Protein AF-A0A3D5BC81-F1 (afdb_monomer_lite)

Secondary structure (DSSP, 8-state):
------HHHHHHHHHHHHHHTHHHHHHHHHHHHHHHHHHHHHGGGT-HHHHHHHHHHHHHHHHHHHHHHTT----SSSHHHHHHHHHHHHHHHHHHHHHHHHHHHHHHHHHHHHH-TT-HHHHHHHHHHHHHHHHSHHHHHHHHHHHHHHHIIIIIHHHHHHHHHHTTS---HHHHHHHHTT-HHHHHHHHHHHHTHHHHHHHHSSS--HHHHHHHHHHHHHHHHHHHHHHHHHHH--

pLDDT: mean 79.24, std 9.18, range [47.62, 93.19]

Structure (mmCIF, N/CA/C/O backbone):
data_AF-A0A3D5BC81-F1
#
_entry.id   AF-A0A3D5BC81-F1
#
loop_
_atom_site.group_PDB
_atom_site.id
_atom_site.type_symbol
_atom_site.label_atom_id
_atom_site.label_alt_id
_atom_site.label_comp_id
_atom_site.label_asym_id
_atom_site.label_entity_id
_atom_site.label_seq_id
_atom_site.pdbx_PDB_ins_code
_atom_site.Cartn_x
_atom_site.Cartn_y
_atom_site.Cartn_z
_atom_site.occupancy
_atom_site.B_iso_or_equiv
_atom_site.auth_seq_id
_atom_site.auth_comp_id
_atom_site.auth_asym_id
_atom_site.auth_atom_id
_atom_site.pdbx_PDB_model_num
ATOM 1 N N . MET A 1 1 ? -24.992 9.896 -4.796 1.00 47.62 1 MET A N 1
ATOM 2 C CA . MET A 1 1 ? -23.945 10.690 -5.486 1.00 47.62 1 MET A CA 1
ATOM 3 C C . MET A 1 1 ? -22.601 10.036 -5.205 1.00 47.62 1 MET A C 1
ATOM 5 O O . MET A 1 1 ? -22.346 9.734 -4.047 1.00 47.62 1 MET A O 1
ATOM 9 N N . ALA A 1 2 ? -21.766 9.767 -6.212 1.00 62.28 2 ALA A N 1
ATOM 10 C CA . ALA A 1 2 ? -20.436 9.205 -5.962 1.00 62.28 2 ALA A CA 1
ATOM 11 C C . ALA A 1 2 ? -19.569 10.238 -5.216 1.00 62.28 2 ALA A C 1
ATOM 13 O O . ALA A 1 2 ? -19.384 11.352 -5.712 1.00 62.28 2 ALA A O 1
ATOM 14 N N . LYS A 1 3 ? -19.058 9.889 -4.025 1.00 78.75 3 LYS A N 1
ATOM 15 C CA . LYS A 1 3 ? -18.157 10.757 -3.248 1.00 78.75 3 LYS A CA 1
ATOM 16 C C . LYS A 1 3 ? -16.926 11.085 -4.095 1.00 78.75 3 LYS A C 1
ATOM 18 O O . LYS A 1 3 ? -16.305 10.187 -4.660 1.00 78.75 3 LYS A O 1
ATOM 23 N N . LYS A 1 4 ? -16.574 12.365 -4.215 1.00 84.12 4 LYS A N 1
ATOM 24 C CA . LYS A 1 4 ? -15.439 12.823 -5.029 1.00 84.12 4 LYS A CA 1
ATOM 25 C C . LYS A 1 4 ? -14.266 13.145 -4.111 1.00 84.12 4 LYS A C 1
ATOM 27 O O . LYS A 1 4 ? -14.339 14.088 -3.336 1.00 84.12 4 LYS A O 1
ATOM 32 N N . LEU A 1 5 ? -13.180 12.384 -4.219 1.00 85.69 5 LEU A N 1
ATOM 33 C CA . LEU A 1 5 ? -12.000 12.559 -3.370 1.00 85.69 5 LEU A CA 1
ATOM 34 C C . LEU A 1 5 ? -11.322 13.904 -3.671 1.00 85.69 5 LEU A C 1
ATOM 36 O O . LEU A 1 5 ? -10.966 14.169 -4.823 1.00 85.69 5 LEU A O 1
ATOM 40 N N . ASN A 1 6 ? -11.119 14.754 -2.670 1.00 89.81 6 ASN A N 1
ATOM 41 C CA . ASN A 1 6 ? -10.239 15.915 -2.782 1.00 89.81 6 ASN A CA 1
ATOM 42 C C . ASN A 1 6 ? -8.882 15.553 -2.172 1.00 89.81 6 ASN A C 1
ATOM 44 O O . ASN A 1 6 ? -8.775 15.374 -0.966 1.00 89.81 6 ASN A O 1
ATOM 48 N N . ILE A 1 7 ? -7.849 15.417 -3.009 1.00 85.31 7 ILE A N 1
ATOM 49 C CA . ILE A 1 7 ? -6.534 14.919 -2.575 1.00 85.31 7 ILE A CA 1
ATOM 50 C C . ILE A 1 7 ? -5.906 15.855 -1.535 1.00 85.31 7 ILE A C 1
ATOM 52 O O . ILE A 1 7 ? -5.318 15.378 -0.570 1.00 85.31 7 ILE A O 1
ATOM 56 N N . LYS A 1 8 ? -6.048 17.177 -1.699 1.00 86.81 8 LYS A N 1
ATOM 57 C CA . LYS A 1 8 ? -5.425 18.155 -0.797 1.00 86.81 8 LYS A CA 1
ATOM 58 C C . LYS A 1 8 ? -6.032 18.083 0.603 1.00 86.81 8 LYS A C 1
ATOM 60 O O . LYS A 1 8 ? -5.294 17.965 1.576 1.00 86.81 8 LYS A O 1
ATOM 65 N N . GLU A 1 9 ? -7.360 18.130 0.681 1.00 88.00 9 GLU A N 1
ATOM 66 C CA . GLU A 1 9 ? -8.103 18.014 1.943 1.00 88.00 9 GLU A CA 1
ATOM 67 C C . GLU A 1 9 ? -7.858 16.651 2.585 1.00 88.00 9 GLU A C 1
ATOM 69 O O . GLU A 1 9 ? -7.478 16.583 3.748 1.00 88.00 9 GLU A O 1
ATOM 74 N N . PHE A 1 10 ? -7.923 15.572 1.800 1.00 88.94 10 PHE A N 1
ATOM 75 C CA . PHE A 1 10 ? -7.645 14.225 2.287 1.00 88.94 10 PHE A CA 1
ATOM 76 C C . PHE A 1 10 ? -6.239 14.107 2.897 1.00 88.94 10 PHE A C 1
ATOM 78 O O . PHE A 1 10 ? -6.084 13.578 3.996 1.00 88.94 10 PHE A O 1
ATOM 85 N N . CYS A 1 11 ? -5.201 14.618 2.231 1.00 86.69 11 CYS A N 1
ATOM 86 C CA . CYS A 1 11 ? -3.843 14.610 2.778 1.00 86.69 11 CYS A CA 1
ATOM 87 C C . CYS A 1 11 ? -3.736 15.440 4.068 1.00 86.69 11 CYS A C 1
ATOM 89 O O . CYS A 1 11 ? -3.126 14.976 5.032 1.00 86.69 11 CYS A O 1
ATOM 91 N N . ALA A 1 12 ? -4.334 16.634 4.107 1.00 87.12 12 ALA A N 1
ATOM 92 C CA . ALA A 1 12 ? -4.313 17.500 5.286 1.00 87.12 12 ALA A CA 1
ATOM 93 C C . ALA A 1 12 ? -5.026 16.858 6.489 1.00 87.12 12 ALA A C 1
ATOM 95 O O . ALA A 1 12 ? -4.480 16.837 7.595 1.00 87.12 12 ALA A O 1
ATOM 96 N N . ASP A 1 13 ? -6.192 16.256 6.263 1.00 90.19 13 ASP A N 1
ATOM 97 C CA . ASP A 1 13 ? -6.967 15.570 7.297 1.00 90.19 13 ASP A CA 1
ATOM 98 C C . ASP A 1 13 ? -6.223 14.354 7.853 1.00 90.19 13 ASP A C 1
ATOM 100 O O . ASP A 1 13 ? -6.235 14.114 9.061 1.00 90.19 13 ASP A O 1
ATOM 104 N N . ASN A 1 14 ? -5.536 13.597 6.993 1.00 89.06 14 ASN A N 1
ATOM 105 C CA . ASN A 1 14 ? -4.709 12.472 7.428 1.00 89.06 14 ASN A CA 1
ATOM 106 C C . ASN A 1 14 ? -3.501 12.928 8.250 1.00 89.06 14 ASN A C 1
ATOM 108 O O . ASN A 1 14 ? -3.198 12.313 9.270 1.00 89.06 14 ASN A O 1
ATOM 112 N N . LEU A 1 15 ? -2.836 14.019 7.860 1.00 88.75 15 LEU A N 1
ATOM 113 C CA . LEU A 1 15 ? -1.751 14.607 8.653 1.00 88.75 15 LEU A CA 1
ATOM 114 C C . LEU A 1 15 ? -2.254 15.079 10.025 1.00 88.75 15 LEU A C 1
ATOM 116 O O . LEU A 1 15 ? -1.625 14.783 11.041 1.00 88.75 15 LEU A O 1
ATOM 120 N N . SER A 1 16 ? -3.416 15.738 10.070 1.00 91.06 16 SER A N 1
ATOM 121 C CA . SER A 1 16 ? -4.058 16.149 11.326 1.00 91.06 16 SER A CA 1
ATOM 122 C C . SER A 1 16 ? -4.402 14.946 12.209 1.00 91.06 16 SER A C 1
ATOM 124 O O . SER A 1 16 ? -4.120 14.950 13.408 1.00 91.06 16 SER A O 1
ATOM 126 N N . PHE A 1 17 ? -4.955 13.882 11.620 1.00 91.62 17 PHE A N 1
ATOM 127 C CA . PHE A 1 17 ? -5.243 12.637 12.328 1.00 91.62 17 PHE A CA 1
ATOM 128 C C . PHE A 1 17 ? -3.975 12.009 12.917 1.00 91.62 17 PHE A C 1
ATOM 130 O O . PHE A 1 17 ? -3.983 11.597 14.079 1.00 91.62 17 PHE A O 1
ATOM 137 N N . MET A 1 18 ? -2.884 11.962 12.147 1.00 90.62 18 MET A N 1
ATOM 138 C CA . MET A 1 18 ? -1.615 11.406 12.620 1.00 90.62 18 MET A CA 1
ATOM 139 C C . MET A 1 18 ? -1.023 12.217 13.772 1.00 90.62 18 MET A C 1
ATOM 141 O O . MET A 1 18 ? -0.550 11.629 14.742 1.00 90.62 18 MET A O 1
ATOM 145 N N . ALA A 1 19 ? -1.106 13.548 13.708 1.00 90.44 19 ALA A N 1
ATOM 146 C CA . ALA A 1 19 ? -0.661 14.417 14.793 1.00 90.44 19 ALA A CA 1
ATOM 147 C C . ALA A 1 19 ? -1.469 14.183 16.083 1.00 90.44 19 ALA A C 1
ATOM 149 O O . ALA A 1 19 ? -0.889 14.060 17.160 1.00 90.44 19 ALA A O 1
ATOM 150 N N . LYS A 1 20 ? -2.798 14.048 15.976 1.00 93.06 20 LYS A N 1
ATOM 151 C CA . LYS A 1 20 ? -3.679 13.782 17.129 1.00 93.06 20 LYS A CA 1
ATOM 152 C C . LYS A 1 20 ? -3.440 12.409 17.763 1.00 93.06 20 LYS A C 1
ATOM 154 O O . LYS A 1 20 ? -3.557 12.273 18.974 1.00 93.06 20 LYS A O 1
ATOM 159 N N . ASN A 1 21 ? -3.086 11.405 16.961 1.00 92.12 21 ASN A N 1
ATOM 160 C CA . ASN A 1 21 ? -2.898 10.020 17.409 1.00 92.12 21 ASN A CA 1
ATOM 161 C C . ASN A 1 21 ? -1.418 9.614 17.516 1.00 92.12 21 ASN A C 1
ATOM 163 O O . ASN A 1 21 ? -1.092 8.427 17.473 1.00 92.12 21 ASN A O 1
ATOM 167 N N . PHE A 1 22 ? -0.513 10.586 17.664 1.00 89.25 22 PHE A N 1
ATOM 168 C CA . PHE A 1 22 ? 0.934 10.369 17.601 1.00 89.25 22 PHE A CA 1
ATOM 169 C C . PHE A 1 22 ? 1.441 9.286 18.566 1.00 89.25 22 PHE A C 1
ATOM 171 O O . PHE A 1 22 ? 2.302 8.488 18.203 1.00 89.25 22 PHE A O 1
ATOM 178 N N . VAL A 1 23 ? 0.883 9.202 19.777 1.00 89.25 23 VAL A N 1
ATOM 179 C CA . VAL A 1 23 ? 1.306 8.207 20.776 1.00 89.25 23 VAL A CA 1
ATOM 180 C C . VAL A 1 23 ? 1.023 6.783 20.290 1.00 89.25 23 VAL A C 1
ATOM 182 O O . VAL A 1 23 ? 1.929 5.956 20.256 1.00 89.25 23 VAL A O 1
ATOM 185 N N . LEU A 1 24 ? -0.198 6.504 19.830 1.00 88.50 24 LEU A N 1
ATOM 186 C CA . LEU A 1 24 ? -0.553 5.181 19.311 1.00 88.50 24 LEU A CA 1
ATOM 187 C C . LEU A 1 24 ? 0.264 4.849 18.056 1.00 88.50 24 LEU A C 1
ATOM 189 O O . LEU A 1 24 ? 0.823 3.759 17.935 1.00 88.50 24 LEU A O 1
ATOM 193 N N . LEU A 1 25 ? 0.380 5.808 17.137 1.00 91.44 25 LEU A N 1
ATOM 194 C CA . LEU A 1 25 ? 1.114 5.622 15.888 1.00 91.44 25 LEU A CA 1
ATOM 195 C C . LEU A 1 25 ? 2.620 5.437 16.105 1.00 91.44 25 LEU A C 1
ATOM 197 O O . LEU A 1 25 ? 3.244 4.688 15.357 1.00 91.44 25 LEU A O 1
ATOM 201 N N . SER A 1 26 ? 3.205 6.056 17.131 1.00 90.19 26 SER A N 1
ATOM 202 C CA . SER A 1 26 ? 4.622 5.873 17.467 1.00 90.19 26 SER A CA 1
ATOM 203 C C . SER A 1 26 ? 4.903 4.488 18.054 1.00 90.19 26 SER A C 1
ATOM 205 O O . SER A 1 26 ? 5.928 3.902 17.713 1.00 90.19 26 SER A O 1
ATOM 207 N N . LEU A 1 27 ? 3.978 3.905 18.827 1.00 91.69 27 LEU A N 1
ATOM 208 C CA . LEU A 1 27 ? 4.084 2.513 19.289 1.00 91.69 27 LEU A CA 1
ATOM 209 C C . LEU A 1 27 ? 4.079 1.526 18.116 1.00 91.69 27 LEU A C 1
ATOM 211 O O . LEU A 1 27 ? 4.956 0.664 18.019 1.00 91.69 27 LEU A O 1
ATOM 215 N N . PHE A 1 28 ? 3.137 1.686 17.183 1.00 92.88 28 PHE A N 1
ATOM 216 C CA . PHE A 1 28 ? 3.115 0.885 15.957 1.00 92.88 28 PHE A CA 1
ATOM 217 C C . PHE A 1 28 ? 4.349 1.143 15.086 1.00 92.88 28 PHE A C 1
ATOM 219 O O . PHE A 1 28 ? 4.915 0.204 14.525 1.00 92.88 28 PHE A O 1
ATOM 226 N N . GLY A 1 29 ? 4.812 2.392 15.009 1.00 92.38 29 GLY A N 1
ATOM 227 C CA . GLY A 1 29 ? 6.039 2.758 14.307 1.00 92.38 29 GLY A CA 1
ATOM 228 C C . GLY A 1 29 ? 7.262 2.061 14.900 1.00 92.38 29 GLY A C 1
ATOM 229 O O . GLY A 1 29 ? 8.062 1.491 14.163 1.00 92.38 29 GLY A O 1
ATOM 230 N N . PHE A 1 30 ? 7.376 2.015 16.226 1.00 93.19 30 PHE A N 1
ATOM 231 C CA . PHE A 1 30 ? 8.465 1.329 16.916 1.00 93.19 30 PHE A CA 1
ATOM 232 C C . PHE A 1 30 ? 8.434 -0.188 16.682 1.00 93.19 30 PHE A C 1
ATOM 234 O O . PHE A 1 30 ? 9.461 -0.786 16.354 1.00 93.19 30 PHE A O 1
ATOM 241 N N . ALA A 1 31 ? 7.253 -0.810 16.754 1.00 91.94 31 ALA A N 1
ATOM 242 C CA . ALA A 1 31 ? 7.088 -2.223 16.416 1.00 91.94 31 ALA A CA 1
ATOM 243 C C . ALA A 1 31 ? 7.468 -2.512 14.950 1.00 91.94 31 ALA A C 1
ATOM 245 O O . ALA A 1 31 ? 8.195 -3.470 14.671 1.00 91.94 31 ALA A O 1
ATOM 246 N N . SER A 1 32 ? 7.053 -1.648 14.018 1.00 91.44 32 SER A N 1
ATOM 247 C CA . SER A 1 32 ? 7.418 -1.745 12.600 1.00 91.44 32 SER A CA 1
ATOM 248 C C . SER A 1 32 ? 8.920 -1.558 12.370 1.00 91.44 32 SER A C 1
ATOM 250 O O . SER A 1 32 ? 9.493 -2.228 11.506 1.00 91.44 32 SER A O 1
ATOM 252 N N . PHE A 1 33 ? 9.572 -0.676 13.132 1.00 91.75 33 PHE A N 1
ATOM 253 C CA . PHE A 1 33 ? 11.019 -0.468 13.087 1.00 91.75 33 PHE A CA 1
ATOM 254 C C . PHE A 1 33 ? 11.767 -1.725 13.526 1.00 91.75 33 PHE A C 1
ATOM 256 O O . PHE A 1 33 ? 12.617 -2.203 12.776 1.00 91.75 33 PHE A O 1
ATOM 263 N N . ILE A 1 34 ? 11.421 -2.297 14.686 1.00 90.75 34 ILE A N 1
ATOM 264 C CA . ILE A 1 34 ? 12.055 -3.522 15.196 1.00 90.75 34 ILE A CA 1
ATOM 265 C C . ILE A 1 34 ? 11.910 -4.650 14.178 1.00 90.75 34 ILE A C 1
ATOM 267 O O . ILE A 1 34 ? 12.902 -5.280 13.809 1.00 90.75 34 ILE A O 1
ATOM 271 N N . ALA A 1 35 ? 10.695 -4.885 13.684 1.00 88.50 35 ALA A N 1
ATOM 272 C CA . ALA A 1 35 ? 10.450 -5.948 12.721 1.00 88.50 35 ALA A CA 1
ATOM 273 C C . ALA A 1 35 ? 11.229 -5.733 11.416 1.00 88.50 35 ALA A C 1
ATOM 275 O O . ALA A 1 35 ? 11.848 -6.669 10.911 1.00 88.50 35 ALA A O 1
ATOM 276 N N . SER A 1 36 ? 11.261 -4.501 10.899 1.00 86.88 36 SER A N 1
ATOM 277 C CA . SER A 1 36 ? 12.025 -4.164 9.691 1.00 86.88 36 SER A CA 1
ATOM 278 C C . SER A 1 36 ? 13.527 -4.344 9.906 1.00 86.88 36 SER A C 1
ATOM 280 O O . SER A 1 36 ? 14.190 -4.948 9.065 1.00 86.88 36 SER A O 1
ATOM 282 N N . PHE A 1 37 ? 14.056 -3.912 11.049 1.00 87.44 37 PHE A N 1
ATOM 283 C CA . PHE A 1 37 ? 15.473 -4.026 11.388 1.00 87.44 37 PHE A CA 1
ATOM 284 C C . PHE A 1 37 ? 15.918 -5.480 11.536 1.00 87.44 37 PHE A C 1
ATOM 286 O O . PHE A 1 37 ? 16.934 -5.887 10.965 1.00 87.44 37 PHE A O 1
ATOM 293 N N . LEU A 1 38 ? 15.128 -6.291 12.243 1.00 85.12 38 LEU A N 1
ATOM 294 C CA . LEU A 1 38 ? 15.359 -7.729 12.347 1.00 85.12 38 LEU A CA 1
ATOM 295 C C . LEU A 1 38 ? 15.249 -8.393 10.969 1.00 85.12 38 LEU A C 1
ATOM 297 O O . LEU A 1 38 ? 16.109 -9.197 10.610 1.00 85.12 38 LEU A O 1
ATOM 301 N N . SER A 1 39 ? 14.260 -8.017 10.154 1.00 82.38 39 SER A N 1
ATOM 302 C CA . SER A 1 39 ? 14.133 -8.564 8.801 1.00 82.38 39 SER A CA 1
ATOM 303 C C . SER A 1 39 ? 15.372 -8.251 7.955 1.00 82.38 39 SER A C 1
ATOM 305 O O . SER A 1 39 ? 15.994 -9.159 7.414 1.00 82.38 39 SER A O 1
ATOM 307 N N . LEU A 1 40 ? 15.839 -7.003 7.941 1.00 79.19 40 LEU A N 1
ATOM 308 C CA . LEU A 1 40 ? 17.011 -6.596 7.168 1.00 79.19 40 LEU A CA 1
ATOM 309 C C . LEU A 1 40 ? 18.285 -7.320 7.626 1.00 79.19 40 LEU A C 1
ATOM 311 O O . LEU A 1 40 ? 19.111 -7.701 6.798 1.00 79.19 40 LEU A O 1
ATOM 315 N N . LYS A 1 41 ? 18.420 -7.571 8.932 1.00 78.00 41 LYS A N 1
ATOM 316 C CA . LYS A 1 41 ? 19.584 -8.246 9.524 1.00 78.00 41 LYS A CA 1
ATOM 317 C C . LYS A 1 41 ? 19.597 -9.767 9.309 1.00 78.00 41 LYS A C 1
ATOM 319 O O . LYS A 1 41 ? 20.679 -10.341 9.162 1.00 78.00 41 LYS A O 1
ATOM 324 N N . TYR A 1 42 ? 18.433 -10.422 9.315 1.00 71.62 42 TYR A N 1
ATOM 325 C CA . TYR A 1 42 ? 18.330 -11.891 9.338 1.00 71.62 42 TYR A CA 1
ATOM 326 C C . TYR A 1 42 ? 17.718 -12.505 8.067 1.00 71.62 42 TYR A C 1
ATOM 328 O O . TYR A 1 42 ? 18.132 -13.589 7.661 1.00 71.62 42 TYR A O 1
ATOM 336 N N . VAL A 1 43 ? 16.776 -11.829 7.402 1.00 60.44 43 VAL A N 1
ATOM 337 C CA . VAL A 1 43 ? 16.055 -12.349 6.222 1.00 60.44 43 VAL A CA 1
ATOM 338 C C . VAL A 1 43 ? 16.915 -12.317 4.958 1.00 60.44 43 VAL A C 1
ATOM 340 O O . VAL A 1 43 ? 16.908 -13.276 4.187 1.00 60.44 43 VAL A O 1
ATOM 343 N N . PHE A 1 44 ? 17.730 -11.275 4.767 1.00 56.72 44 PHE A N 1
ATOM 344 C CA . PHE A 1 44 ? 18.612 -11.157 3.593 1.00 56.72 44 PHE A CA 1
ATOM 345 C C . PHE A 1 44 ? 19.785 -12.154 3.588 1.00 56.72 44 PHE A C 1
ATOM 347 O O . PHE A 1 44 ? 20.528 -12.212 2.615 1.00 56.72 44 PHE A O 1
ATOM 354 N N . LYS A 1 45 ? 19.912 -13.008 4.616 1.00 59.06 45 LYS A N 1
ATOM 355 C CA . LYS A 1 45 ? 20.780 -14.200 4.602 1.00 59.06 45 LYS A CA 1
ATOM 356 C C . LYS A 1 45 ? 20.112 -15.437 3.963 1.00 59.06 45 LYS A C 1
ATOM 358 O O . LYS A 1 45 ? 20.528 -16.557 4.234 1.00 59.06 45 LYS A O 1
ATOM 363 N N . HIS A 1 46 ? 19.079 -15.246 3.135 1.00 60.12 46 HIS A N 1
ATOM 364 C CA . HIS A 1 46 ? 18.346 -16.295 2.402 1.00 60.12 46 HIS A CA 1
ATOM 365 C C . HIS A 1 46 ? 17.672 -17.367 3.279 1.00 60.12 46 HIS A C 1
ATOM 367 O O . HIS A 1 46 ? 17.521 -18.517 2.872 1.00 60.12 46 HIS A O 1
ATOM 373 N N . GLN A 1 47 ? 17.216 -17.002 4.479 1.00 69.44 47 GLN A N 1
ATOM 374 C CA . GLN A 1 47 ? 16.464 -17.922 5.334 1.00 69.44 47 GLN A CA 1
ATOM 375 C C . GLN A 1 47 ? 14.961 -17.806 5.059 1.00 69.44 47 GLN A C 1
ATOM 377 O O . GLN A 1 47 ? 14.292 -16.899 5.558 1.00 69.44 47 GLN A O 1
ATOM 382 N N . ILE A 1 48 ? 14.421 -18.758 4.293 1.00 73.81 48 ILE A N 1
ATOM 383 C CA . ILE A 1 48 ? 12.988 -18.850 3.948 1.00 73.81 48 ILE A CA 1
ATOM 384 C C . ILE A 1 48 ? 12.102 -18.797 5.206 1.00 73.81 48 ILE A C 1
ATOM 386 O O . ILE A 1 48 ? 11.078 -18.117 5.214 1.00 73.81 48 ILE A O 1
ATOM 390 N N . GLY A 1 49 ? 12.526 -19.440 6.302 1.00 77.81 49 GLY A N 1
ATOM 391 C CA . GLY A 1 49 ? 11.798 -19.411 7.576 1.00 77.81 49 GLY A CA 1
ATOM 392 C C . GLY A 1 49 ? 11.632 -18.001 8.155 1.00 77.81 49 GLY A C 1
ATOM 393 O O . GLY A 1 49 ? 10.555 -17.651 8.632 1.00 77.81 49 GLY A O 1
ATOM 394 N N . MET A 1 50 ? 12.652 -17.146 8.037 1.00 74.06 50 MET A N 1
ATOM 395 C CA . MET A 1 50 ? 12.579 -15.762 8.517 1.00 74.06 50 MET A CA 1
ATOM 396 C C . MET A 1 50 ? 11.694 -14.891 7.614 1.00 74.06 50 MET A C 1
ATOM 398 O O . MET A 1 50 ? 10.995 -14.014 8.119 1.00 74.06 50 MET A O 1
ATOM 402 N N . MET A 1 51 ? 11.658 -15.153 6.298 1.00 75.50 51 MET A N 1
ATOM 403 C CA . MET A 1 51 ? 10.702 -14.499 5.385 1.00 75.50 51 MET A CA 1
ATOM 404 C C . MET A 1 51 ? 9.257 -14.839 5.756 1.00 75.50 51 MET A C 1
ATOM 406 O O . MET A 1 51 ? 8.395 -13.957 5.783 1.00 75.50 51 MET A O 1
ATOM 410 N N . PHE A 1 52 ? 8.997 -16.110 6.068 1.00 80.25 52 PHE A N 1
ATOM 411 C CA . PHE A 1 52 ? 7.678 -16.564 6.490 1.00 80.25 52 PHE A CA 1
ATOM 412 C C . PHE A 1 52 ? 7.255 -15.902 7.806 1.00 80.25 52 PHE A C 1
ATOM 414 O O . PHE A 1 52 ? 6.182 -15.305 7.869 1.00 80.25 52 PHE A O 1
ATOM 421 N N . LEU A 1 53 ? 8.125 -15.910 8.823 1.00 81.88 53 LEU A N 1
ATOM 422 C CA . LEU A 1 53 ? 7.855 -15.256 10.108 1.00 81.88 53 LEU A CA 1
ATOM 423 C C . LEU A 1 53 ? 7.585 -13.755 9.957 1.00 81.88 53 LEU A C 1
ATOM 425 O O . LEU A 1 53 ? 6.646 -13.241 10.562 1.00 81.88 53 LEU A O 1
ATOM 429 N N . TYR A 1 54 ? 8.357 -13.058 9.119 1.00 83.19 54 TYR A N 1
ATOM 430 C CA . TYR A 1 54 ? 8.124 -11.641 8.843 1.00 83.19 54 TYR A CA 1
ATOM 431 C C . TYR A 1 54 ? 6.778 -11.403 8.144 1.00 83.19 54 TYR A C 1
ATOM 433 O O . TYR A 1 54 ? 6.060 -10.469 8.485 1.00 83.19 54 TYR A O 1
ATOM 441 N N . THR A 1 55 ? 6.382 -12.282 7.221 1.00 80.88 55 THR A N 1
ATOM 442 C CA . THR A 1 55 ? 5.075 -12.200 6.546 1.00 80.88 55 THR A CA 1
ATOM 443 C C . THR A 1 55 ? 3.918 -12.403 7.529 1.00 80.88 55 THR A C 1
ATOM 445 O O . THR A 1 55 ? 2.945 -11.647 7.505 1.00 80.88 55 THR A O 1
ATOM 448 N N . VAL A 1 56 ? 4.043 -13.382 8.431 1.00 85.50 56 VAL A N 1
ATOM 449 C CA . VAL A 1 56 ? 3.072 -13.632 9.507 1.00 85.50 56 VAL A CA 1
ATOM 450 C C . VAL A 1 56 ? 2.986 -12.429 10.449 1.00 85.50 56 VAL A C 1
ATOM 452 O O . VAL A 1 56 ? 1.884 -11.983 10.771 1.00 85.50 56 VAL A O 1
ATOM 455 N N . PHE A 1 57 ? 4.132 -11.857 10.835 1.00 87.94 57 PHE A N 1
ATOM 456 C CA . PHE A 1 57 ? 4.181 -10.620 11.613 1.00 87.94 57 PHE A CA 1
ATOM 457 C C . PHE A 1 57 ? 3.429 -9.490 10.906 1.00 87.94 57 PHE A C 1
ATOM 459 O O . PHE A 1 57 ? 2.560 -8.880 11.522 1.00 87.94 57 PHE A O 1
ATOM 466 N N . CYS A 1 58 ? 3.710 -9.239 9.624 1.00 85.44 58 CYS A N 1
ATOM 467 C CA . CYS A 1 58 ? 3.053 -8.180 8.861 1.00 85.44 58 CYS A CA 1
ATOM 468 C C . CYS A 1 58 ? 1.530 -8.350 8.864 1.00 85.44 58 CYS A C 1
ATOM 470 O O . CYS A 1 58 ? 0.813 -7.387 9.122 1.00 85.44 58 CYS A O 1
ATOM 472 N N . TYR A 1 59 ? 1.027 -9.569 8.646 1.00 86.81 59 TYR A N 1
ATOM 473 C CA . TYR A 1 59 ? -0.412 -9.833 8.704 1.00 86.81 59 TYR A CA 1
ATOM 474 C C . TYR A 1 59 ? -1.018 -9.448 10.060 1.00 86.81 59 TYR A C 1
ATOM 476 O O . TYR A 1 59 ? -1.980 -8.680 10.111 1.00 86.81 59 TYR A O 1
ATOM 484 N N . PHE A 1 60 ? -0.449 -9.949 11.159 1.00 87.81 60 PHE A N 1
ATOM 485 C CA . PHE A 1 60 ? -0.976 -9.665 12.493 1.00 87.81 60 PHE A CA 1
ATOM 486 C C . PHE A 1 60 ? -0.820 -8.199 12.885 1.00 87.81 60 PHE A C 1
ATOM 488 O O . PHE A 1 60 ? -1.731 -7.634 13.485 1.00 87.81 60 PHE A O 1
ATOM 495 N N . PHE A 1 61 ? 0.287 -7.569 12.500 1.00 90.56 61 PHE A N 1
ATOM 496 C CA . PHE A 1 61 ? 0.522 -6.144 12.686 1.00 90.56 61 PHE A CA 1
ATOM 497 C C . PHE A 1 61 ? -0.598 -5.317 12.043 1.00 90.56 61 PHE A C 1
ATOM 499 O O . PHE A 1 61 ? -1.223 -4.497 12.718 1.00 90.56 61 PHE A O 1
ATOM 506 N N . TYR A 1 62 ? -0.918 -5.591 10.774 1.00 88.81 62 TYR A N 1
ATOM 507 C CA . TYR A 1 62 ? -2.009 -4.918 10.072 1.00 88.81 62 TYR A CA 1
ATOM 508 C C . TYR A 1 62 ? -3.378 -5.239 10.681 1.00 88.81 62 TYR A C 1
ATOM 510 O O . TYR A 1 62 ? -4.184 -4.331 10.881 1.00 88.81 62 TYR A O 1
ATOM 518 N N . TYR A 1 63 ? -3.648 -6.504 11.013 1.00 87.50 63 TYR A N 1
ATOM 519 C CA . TYR A 1 63 ? -4.922 -6.925 11.604 1.00 87.50 63 TYR A CA 1
ATOM 520 C C . TYR A 1 63 ? -5.190 -6.240 12.950 1.00 87.50 63 TYR A C 1
ATOM 522 O O . TYR A 1 63 ? -6.286 -5.724 13.181 1.00 87.50 63 TYR A O 1
ATOM 530 N N . VAL A 1 64 ? -4.186 -6.203 13.833 1.00 88.75 64 VAL A N 1
ATOM 531 C CA . VAL A 1 64 ? -4.282 -5.545 15.143 1.00 88.75 64 VAL A CA 1
ATOM 532 C C . VAL A 1 64 ? -4.454 -4.040 14.967 1.00 88.75 64 VAL A C 1
ATOM 534 O O . VAL A 1 64 ? -5.316 -3.464 15.625 1.00 88.75 64 VAL A O 1
ATOM 537 N N . PHE A 1 65 ? -3.708 -3.413 14.053 1.00 90.44 65 PHE A N 1
ATOM 538 C CA . PHE A 1 65 ? -3.854 -1.985 13.771 1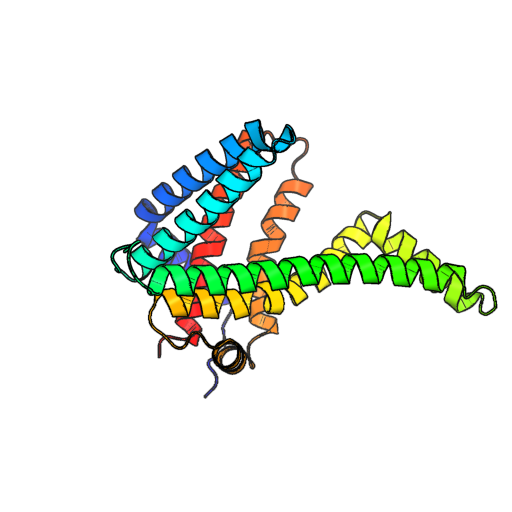.00 90.44 65 PHE A CA 1
ATOM 539 C C . PHE A 1 65 ? -5.276 -1.628 13.321 1.00 90.44 65 PHE A C 1
ATOM 541 O O . PHE A 1 65 ? -5.892 -0.736 13.899 1.00 90.44 65 PHE A O 1
ATOM 548 N N . VAL A 1 66 ? -5.820 -2.353 12.337 1.00 89.44 66 VAL A N 1
ATOM 549 C CA . VAL A 1 66 ? -7.190 -2.134 11.842 1.00 89.44 66 VAL A CA 1
ATOM 550 C C . VAL A 1 66 ? -8.216 -2.381 12.947 1.00 89.44 66 VAL A C 1
ATOM 552 O O . VAL A 1 66 ? -9.133 -1.583 13.115 1.00 89.44 66 VAL A O 1
ATOM 555 N N . SER A 1 67 ? -8.051 -3.450 13.730 1.00 87.19 67 SER A N 1
ATOM 556 C CA . SER A 1 67 ? -8.968 -3.767 14.833 1.00 87.19 67 SER A CA 1
ATOM 557 C C . SER A 1 67 ? -9.000 -2.645 15.872 1.00 87.19 67 SER A C 1
ATOM 559 O O . SER A 1 67 ? -10.078 -2.179 16.227 1.00 87.19 67 SER A O 1
ATOM 561 N N . LEU A 1 68 ? -7.830 -2.158 16.306 1.00 88.00 68 LEU A N 1
ATOM 562 C CA . LEU A 1 68 ? -7.738 -1.054 17.265 1.00 88.00 68 LEU A CA 1
ATOM 563 C C . LEU A 1 68 ? -8.260 0.264 16.688 1.00 88.00 68 LEU A C 1
ATOM 565 O O . LEU A 1 68 ? -8.907 1.013 17.411 1.00 88.00 68 LEU A O 1
ATOM 569 N N . TYR A 1 69 ? -8.023 0.533 15.400 1.00 89.12 69 TYR A N 1
ATOM 570 C CA . TYR A 1 69 ? -8.549 1.724 14.728 1.00 89.12 69 TYR A CA 1
ATOM 571 C C . TYR A 1 69 ? -10.085 1.779 14.762 1.00 89.12 69 TYR A C 1
ATOM 573 O O . TYR A 1 69 ? -10.655 2.855 14.919 1.00 89.12 69 TYR A O 1
ATOM 581 N N . TYR A 1 70 ? -10.755 0.630 14.634 1.00 87.56 70 TYR A N 1
ATOM 582 C CA . TYR A 1 70 ? -12.216 0.518 14.730 1.00 87.56 70 TYR A CA 1
ATOM 583 C C . TYR A 1 70 ? -12.717 0.205 16.150 1.00 87.56 70 TYR A C 1
ATOM 585 O O . TYR A 1 70 ? -13.873 -0.179 16.306 1.00 87.56 70 TYR A O 1
ATOM 593 N N . GLU A 1 71 ? -11.866 0.339 17.174 1.00 84.81 71 GLU A N 1
ATOM 594 C CA . GLU A 1 71 ? -12.193 0.060 18.584 1.00 84.81 71 GLU A CA 1
ATOM 595 C C . GLU A 1 71 ? -12.700 -1.375 18.839 1.00 84.81 71 GLU A C 1
ATOM 597 O O . GLU A 1 71 ? -13.413 -1.666 19.801 1.00 84.81 71 GLU A O 1
ATOM 602 N N . GLN A 1 72 ? -12.298 -2.317 17.987 1.00 81.12 72 GLN A N 1
ATOM 603 C CA . GLN A 1 72 ? -12.663 -3.723 18.093 1.00 81.12 72 GLN A CA 1
ATOM 604 C C . GLN A 1 72 ? -11.593 -4.503 18.858 1.00 81.12 72 GLN A C 1
ATOM 606 O O . GLN A 1 72 ? -10.389 -4.341 18.639 1.00 81.12 72 GLN A O 1
ATOM 611 N N . LYS A 1 73 ? -12.018 -5.432 19.725 1.00 77.88 73 LYS A N 1
ATOM 612 C CA . LYS A 1 73 ? -11.085 -6.386 20.339 1.00 77.88 73 LYS A CA 1
ATOM 613 C C . LYS A 1 73 ? -10.504 -7.296 19.243 1.00 77.88 73 LYS A C 1
ATOM 615 O O . LYS A 1 73 ? -11.286 -7.883 18.491 1.00 77.88 73 LYS A O 1
ATOM 620 N N . PRO A 1 74 ? -9.172 -7.478 19.156 1.00 68.12 74 PRO A N 1
ATOM 621 C CA . PRO A 1 74 ? -8.560 -8.402 18.204 1.00 68.12 74 PRO A CA 1
ATOM 622 C C . PRO A 1 74 ? -8.842 -9.846 18.645 1.00 68.12 74 PRO A C 1
ATOM 624 O O . PRO A 1 74 ? -8.066 -10.468 19.366 1.00 68.12 74 PRO A O 1
ATOM 627 N N . ILE A 1 75 ? -10.005 -10.375 18.267 1.00 67.06 75 ILE A N 1
ATOM 628 C CA . ILE A 1 75 ? -10.415 -11.742 18.604 1.00 67.06 75 ILE A CA 1
ATOM 629 C C . ILE A 1 75 ? -9.804 -12.694 17.569 1.00 67.06 75 ILE A C 1
ATOM 631 O O . ILE A 1 75 ? -10.174 -12.665 16.396 1.00 67.06 75 ILE A O 1
ATOM 635 N N . PHE A 1 76 ? -8.881 -13.552 18.008 1.00 64.38 76 PHE A N 1
ATOM 636 C CA . PHE A 1 76 ? -8.186 -14.534 17.161 1.00 64.38 76 PHE A CA 1
ATOM 637 C C . PHE A 1 76 ? -8.962 -15.850 16.958 1.00 64.38 76 PHE A C 1
ATOM 639 O O . PHE A 1 76 ? -8.530 -16.709 16.199 1.00 64.38 76 PHE A O 1
ATOM 646 N N . THR A 1 77 ? -10.112 -16.020 17.613 1.00 57.78 77 THR A N 1
ATOM 647 C CA . THR A 1 77 ? -10.827 -17.308 17.717 1.00 57.78 77 THR A CA 1
ATOM 648 C C . THR A 1 77 ? -12.151 -17.395 16.952 1.00 57.78 77 THR A C 1
ATOM 650 O O . THR A 1 77 ? -12.947 -18.290 17.206 1.00 57.78 77 THR A O 1
ATOM 653 N N . SER A 1 78 ? -12.429 -16.518 15.988 1.00 61.22 78 SER A N 1
ATOM 654 C CA . SER A 1 78 ? -13.720 -16.528 15.285 1.00 61.22 78 SER A 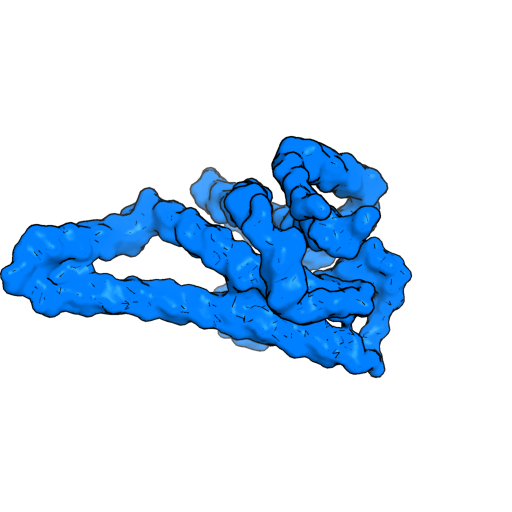CA 1
ATOM 655 C C . SER A 1 78 ? -13.560 -16.641 13.772 1.00 61.22 78 SER A C 1
ATOM 657 O O . SER A 1 78 ? -12.534 -16.259 13.210 1.00 61.22 78 SER A O 1
ATOM 659 N N . LYS A 1 79 ? -14.608 -17.135 13.096 1.00 71.94 79 LYS A N 1
ATOM 660 C CA . LYS A 1 79 ? -14.762 -17.174 11.626 1.00 71.94 79 LYS A CA 1
ATOM 661 C C . LYS A 1 79 ? -14.274 -15.892 10.926 1.00 71.94 79 LYS A C 1
ATOM 663 O O . LYS A 1 79 ? -13.829 -15.950 9.787 1.00 71.94 79 LYS A O 1
ATOM 668 N N . LYS A 1 80 ? -14.303 -14.754 11.626 1.00 72.81 80 LYS A N 1
ATOM 669 C CA . LYS A 1 80 ? -13.750 -13.460 11.220 1.00 72.81 80 LYS A CA 1
ATOM 670 C C . LYS A 1 80 ? -12.259 -13.505 10.865 1.00 72.81 80 LYS A C 1
ATOM 672 O O . LYS A 1 80 ? -11.894 -13.018 9.800 1.00 72.81 80 LYS A O 1
ATOM 677 N N . LEU A 1 81 ? -11.410 -14.133 11.690 1.00 77.25 81 LEU A N 1
ATOM 678 C CA . LEU A 1 81 ? -9.977 -14.283 11.400 1.00 77.25 81 LEU A CA 1
ATOM 679 C C . LEU A 1 81 ? -9.769 -15.148 10.151 1.00 77.25 81 LEU A C 1
ATOM 681 O O . LEU A 1 81 ? -8.981 -14.788 9.286 1.00 77.25 81 LEU A O 1
ATOM 685 N N . VAL A 1 82 ? -10.505 -16.258 10.033 1.00 79.06 82 VAL A N 1
ATOM 686 C CA . VAL A 1 82 ? -10.420 -17.159 8.871 1.00 79.06 82 VAL A CA 1
ATOM 687 C C . VAL A 1 82 ? -10.849 -16.436 7.595 1.00 79.06 82 VAL A C 1
ATOM 689 O O . VAL A 1 82 ? -10.124 -16.457 6.605 1.00 79.06 82 VAL A O 1
ATOM 692 N N . ASN A 1 83 ? -11.976 -15.726 7.624 1.00 79.44 83 ASN A N 1
ATOM 693 C CA . ASN A 1 83 ? -12.450 -14.944 6.484 1.00 79.44 83 ASN A CA 1
ATOM 694 C C . ASN A 1 83 ? -11.460 -13.830 6.115 1.00 79.44 83 ASN A C 1
ATOM 696 O O . ASN A 1 83 ? -11.180 -13.618 4.935 1.00 79.44 83 ASN A O 1
ATOM 700 N N . SER A 1 84 ? -10.889 -13.152 7.113 1.00 82.06 84 SER A N 1
ATOM 701 C CA . SER A 1 84 ? -9.859 -12.129 6.920 1.00 82.06 84 SER A CA 1
ATOM 702 C C . SER A 1 84 ? -8.593 -12.725 6.288 1.00 82.06 84 SER A C 1
ATOM 704 O O . SER A 1 84 ? -8.094 -12.194 5.298 1.00 82.06 84 SER A O 1
ATOM 706 N N . LEU A 1 85 ? -8.131 -13.887 6.757 1.00 83.12 85 LEU A N 1
ATOM 707 C CA . LEU A 1 85 ? -7.009 -14.617 6.160 1.00 83.12 85 LEU A CA 1
ATOM 708 C C . LEU A 1 85 ? -7.288 -14.988 4.703 1.00 83.12 85 LEU A C 1
ATOM 710 O O . LEU A 1 85 ? -6.441 -14.743 3.850 1.00 83.12 85 LEU A O 1
ATOM 714 N N . VAL A 1 86 ? -8.476 -15.517 4.391 1.00 82.75 86 VAL A N 1
ATOM 715 C CA . VAL A 1 86 ? -8.865 -15.854 3.009 1.00 82.75 86 VAL A CA 1
ATOM 716 C C . VAL A 1 86 ? -8.790 -14.621 2.106 1.00 82.75 86 VAL A C 1
ATOM 718 O O . VAL A 1 86 ? -8.243 -14.695 1.006 1.00 82.75 86 VAL A O 1
ATOM 721 N N . LYS A 1 87 ? -9.271 -13.461 2.564 1.00 81.69 87 LYS A N 1
ATOM 722 C CA . LYS A 1 87 ? -9.168 -12.212 1.791 1.00 81.69 87 LYS A CA 1
ATOM 723 C C . LYS A 1 87 ? -7.729 -11.732 1.638 1.00 81.69 87 LYS A C 1
ATOM 725 O O . LYS A 1 87 ? -7.362 -11.284 0.556 1.00 81.69 87 LYS A O 1
ATOM 730 N N . MET A 1 88 ? -6.898 -11.891 2.664 1.00 81.00 88 MET A N 1
ATOM 731 C CA . MET A 1 88 ? -5.470 -11.597 2.558 1.00 81.00 88 MET A CA 1
ATOM 732 C C . MET A 1 88 ? -4.768 -12.536 1.565 1.00 81.00 88 MET A C 1
ATOM 734 O O . MET A 1 88 ? -3.917 -12.092 0.799 1.00 81.00 88 MET A O 1
ATOM 738 N N . PHE A 1 89 ? -5.158 -13.812 1.504 1.00 81.25 89 PHE A N 1
ATOM 739 C CA . PHE A 1 89 ? -4.679 -14.738 0.475 1.00 81.25 89 PHE A CA 1
ATOM 740 C C . PHE A 1 89 ? -5.096 -14.302 -0.929 1.00 81.25 89 PHE A C 1
ATOM 742 O O . PHE A 1 89 ? -4.296 -14.425 -1.851 1.00 81.25 89 PHE A O 1
ATOM 749 N N . VAL A 1 90 ? -6.299 -13.745 -1.101 1.00 80.25 90 VAL A N 1
ATOM 750 C CA . VAL A 1 90 ? -6.727 -13.161 -2.383 1.00 80.25 90 VAL A CA 1
ATOM 751 C C . VAL A 1 90 ? -5.860 -11.957 -2.757 1.00 80.25 90 VAL A C 1
ATOM 753 O O . VAL A 1 90 ? -5.416 -11.881 -3.901 1.00 80.25 90 VAL A O 1
ATOM 756 N N . VAL A 1 91 ? -5.564 -11.059 -1.806 1.00 78.50 91 VAL A N 1
ATOM 757 C CA . VAL A 1 91 ? -4.610 -9.950 -2.015 1.00 78.50 91 VAL A CA 1
ATOM 758 C C . VAL A 1 91 ? -3.268 -10.518 -2.480 1.00 78.50 91 VAL A C 1
ATOM 760 O O . VAL A 1 91 ? -2.767 -10.148 -3.535 1.00 78.50 91 VAL A O 1
ATOM 763 N N . PHE A 1 92 ? -2.714 -11.480 -1.738 1.00 77.50 92 PHE A N 1
ATOM 764 C CA . PHE A 1 92 ? -1.429 -12.095 -2.058 1.00 77.50 92 PHE A CA 1
ATOM 765 C C . PHE A 1 92 ? -1.424 -12.771 -3.438 1.00 77.50 92 PHE A C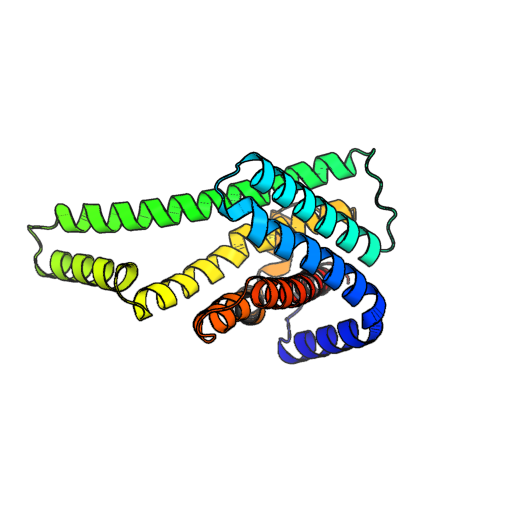 1
ATOM 767 O O . PHE A 1 92 ? -0.495 -12.563 -4.218 1.00 77.50 92 PHE A O 1
ATOM 774 N N . ALA A 1 93 ? -2.467 -13.534 -3.770 1.00 80.19 93 ALA A N 1
ATOM 775 C CA . ALA A 1 93 ? -2.597 -14.230 -5.046 1.00 80.19 93 ALA A CA 1
ATOM 776 C C . ALA A 1 93 ? -2.704 -13.257 -6.229 1.00 80.19 93 ALA A C 1
ATOM 778 O O . ALA A 1 93 ? -2.065 -13.480 -7.258 1.00 80.19 93 ALA A O 1
ATOM 779 N N . LEU A 1 94 ? -3.459 -12.163 -6.090 1.00 79.25 94 LEU A N 1
ATOM 780 C CA . LEU A 1 94 ? -3.571 -11.131 -7.127 1.00 79.25 94 LEU A CA 1
ATOM 781 C C . LEU A 1 94 ? -2.251 -10.384 -7.322 1.00 79.25 94 LEU A C 1
ATOM 783 O O . LEU A 1 94 ? -1.833 -10.158 -8.459 1.00 79.25 94 LEU A O 1
ATOM 787 N N . SER A 1 95 ? -1.554 -10.066 -6.235 1.00 74.69 95 SER A N 1
ATOM 788 C CA . SER A 1 95 ? -0.234 -9.435 -6.286 1.00 74.69 95 SER A CA 1
ATOM 789 C C . SER A 1 95 ? 0.813 -10.344 -6.928 1.00 74.69 95 SER A C 1
ATOM 791 O O . SER A 1 95 ? 1.571 -9.900 -7.789 1.00 74.69 95 SER A O 1
ATOM 793 N N . LEU A 1 96 ? 0.819 -11.632 -6.577 1.00 76.44 96 LEU A N 1
ATOM 794 C CA . LEU A 1 96 ? 1.700 -12.630 -7.183 1.00 76.44 96 LEU A CA 1
ATOM 795 C C . LEU A 1 96 ? 1.382 -12.822 -8.672 1.00 76.44 96 LEU A C 1
ATOM 797 O O . LEU A 1 96 ? 2.294 -12.849 -9.497 1.00 76.44 96 LEU A O 1
ATOM 801 N N . SER A 1 97 ? 0.097 -12.862 -9.028 1.00 78.19 97 SER A N 1
ATOM 802 C CA . SER A 1 97 ? -0.347 -12.918 -10.424 1.00 78.19 97 SER A CA 1
ATOM 803 C C . SER A 1 97 ? 0.161 -11.713 -11.210 1.00 78.19 97 SER A C 1
ATOM 805 O O . SER A 1 97 ? 0.709 -11.887 -12.293 1.00 78.19 97 SER A O 1
ATOM 807 N N . ALA A 1 98 ? 0.066 -10.500 -10.660 1.00 76.31 98 ALA A N 1
ATOM 808 C CA . ALA A 1 98 ? 0.557 -9.287 -11.313 1.00 76.31 98 ALA A CA 1
ATOM 809 C C . ALA A 1 98 ? 2.069 -9.330 -11.584 1.00 76.31 98 ALA A C 1
ATOM 811 O O . ALA A 1 98 ? 2.513 -8.941 -12.665 1.00 76.31 98 ALA A O 1
ATOM 812 N N . VAL A 1 99 ? 2.857 -9.854 -10.639 1.00 76.25 99 VAL A N 1
ATOM 813 C CA . VAL A 1 99 ? 4.304 -10.055 -10.825 1.00 76.25 99 VAL A CA 1
ATOM 814 C C . VAL A 1 99 ? 4.579 -11.088 -11.921 1.00 76.25 99 VAL A C 1
ATOM 816 O O . VAL A 1 99 ? 5.418 -10.845 -12.792 1.00 76.25 99 VAL A O 1
ATOM 819 N N . ILE A 1 100 ? 3.854 -12.212 -11.926 1.00 79.56 100 ILE A N 1
ATOM 820 C CA . ILE A 1 100 ? 3.986 -13.250 -12.960 1.00 79.56 100 ILE A CA 1
ATOM 821 C C . ILE A 1 100 ? 3.613 -12.693 -14.337 1.00 79.56 100 ILE A C 1
ATOM 823 O O . ILE A 1 100 ? 4.378 -12.875 -15.282 1.00 79.56 100 ILE A O 1
ATOM 827 N N . PHE A 1 101 ? 2.491 -11.981 -14.457 1.00 79.62 101 PHE A N 1
ATOM 828 C CA . PHE A 1 101 ? 2.073 -11.342 -15.706 1.00 79.62 101 PHE A CA 1
ATOM 829 C C . PHE A 1 101 ? 3.094 -10.312 -16.185 1.00 79.62 101 PHE A C 1
ATOM 831 O O . PHE A 1 101 ? 3.419 -10.298 -17.370 1.00 79.62 101 PHE A O 1
ATOM 838 N N . GLY A 1 102 ? 3.660 -9.509 -15.280 1.00 77.94 102 GLY A N 1
ATOM 839 C CA . GLY A 1 102 ? 4.746 -8.587 -15.611 1.00 77.94 102 GLY A CA 1
ATOM 840 C C . GLY A 1 102 ? 5.972 -9.315 -16.173 1.00 77.94 102 GLY A C 1
ATOM 841 O O . GLY A 1 102 ? 6.502 -8.932 -17.214 1.00 77.94 102 GLY A O 1
ATOM 842 N N . HIS A 1 103 ? 6.393 -10.413 -15.542 1.00 78.06 103 HIS A N 1
ATOM 843 C CA . HIS A 1 103 ? 7.515 -11.226 -16.028 1.00 78.06 103 HIS A CA 1
ATOM 844 C C . HIS A 1 103 ? 7.226 -11.894 -17.378 1.00 78.06 103 HIS A C 1
ATOM 846 O O . HIS A 1 103 ? 8.074 -11.898 -18.274 1.00 78.06 103 HIS A O 1
ATOM 852 N N . LEU A 1 104 ? 6.020 -12.441 -17.544 1.00 81.94 104 LEU A N 1
ATOM 853 C CA . LEU A 1 104 ? 5.564 -13.031 -18.802 1.00 81.94 104 LEU A CA 1
ATOM 854 C C . LEU A 1 104 ? 5.519 -11.989 -19.920 1.00 81.94 104 LEU A C 1
ATOM 856 O O . LEU A 1 104 ? 5.962 -12.288 -21.025 1.00 81.94 104 LEU A O 1
ATOM 860 N N . PHE A 1 105 ? 5.075 -10.765 -19.630 1.00 81.50 105 PHE A N 1
ATOM 861 C CA . PHE A 1 105 ? 5.083 -9.656 -20.580 1.00 81.50 105 PHE A CA 1
ATOM 862 C C . PHE A 1 105 ? 6.500 -9.354 -21.088 1.00 81.50 105 PHE A C 1
ATOM 864 O O . PHE A 1 105 ? 6.709 -9.283 -22.297 1.00 81.50 105 PHE A O 1
ATOM 871 N N . PHE A 1 106 ? 7.506 -9.275 -20.208 1.00 79.12 106 PHE A N 1
ATOM 872 C CA . PHE A 1 106 ? 8.897 -9.081 -20.647 1.00 79.12 106 PHE A CA 1
ATOM 873 C C . PHE A 1 106 ? 9.439 -10.247 -21.471 1.00 79.12 106 PHE A C 1
ATOM 875 O O . PHE A 1 106 ? 10.163 -10.027 -22.446 1.00 79.12 106 PHE A O 1
ATOM 882 N N . LYS A 1 107 ? 9.100 -11.489 -21.100 1.00 80.75 107 LYS A N 1
ATOM 883 C CA . LYS A 1 107 ? 9.469 -12.668 -21.894 1.00 80.75 107 LYS A CA 1
ATOM 884 C C . LYS A 1 107 ? 8.823 -12.637 -23.274 1.00 80.75 107 LYS A C 1
ATOM 886 O O . LYS A 1 107 ? 9.513 -12.919 -24.248 1.00 80.75 107 LYS A O 1
ATOM 891 N N . LEU A 1 108 ? 7.545 -12.273 -23.355 1.00 81.25 108 LEU A N 1
ATOM 892 C CA . LEU A 1 108 ? 6.815 -12.132 -24.610 1.00 81.25 108 LEU A CA 1
ATOM 893 C C . LEU A 1 108 ? 7.444 -11.042 -25.480 1.00 81.25 108 LEU A C 1
ATOM 895 O O . LEU A 1 108 ? 7.689 -11.281 -26.652 1.00 81.25 108 LEU A O 1
ATOM 899 N N . LEU A 1 109 ? 7.781 -9.888 -24.904 1.00 79.50 109 LEU A N 1
ATOM 900 C CA . LEU A 1 109 ? 8.403 -8.777 -25.626 1.00 79.50 109 LEU A CA 1
ATOM 901 C C . LEU A 1 109 ? 9.776 -9.177 -26.196 1.00 79.50 109 LEU A C 1
ATOM 903 O O . LEU A 1 109 ? 10.073 -8.901 -27.358 1.00 79.50 109 LEU A O 1
ATOM 907 N N . LYS A 1 110 ? 10.575 -9.924 -25.419 1.00 78.00 110 LYS A N 1
ATOM 908 C CA . LYS A 1 110 ? 11.830 -10.530 -25.891 1.00 78.00 110 LYS A CA 1
ATOM 909 C C . LYS A 1 110 ? 11.593 -11.570 -26.992 1.00 78.00 110 LYS A C 1
ATOM 911 O O . LYS A 1 110 ? 12.327 -11.585 -27.975 1.00 78.00 110 LYS A O 1
ATOM 916 N N . TYR A 1 111 ? 10.600 -12.441 -26.822 1.00 81.00 111 TYR A N 1
ATOM 917 C CA . TYR A 1 111 ? 10.260 -13.476 -27.796 1.00 81.00 111 TYR A CA 1
ATOM 918 C C . TYR A 1 111 ? 9.791 -12.853 -29.115 1.00 81.00 111 TYR A C 1
ATOM 920 O O . TYR A 1 111 ? 10.339 -13.169 -30.159 1.00 81.00 111 TYR A O 1
ATOM 928 N N . MET A 1 112 ? 8.865 -11.893 -29.083 1.00 76.88 112 MET A N 1
ATOM 929 C CA . MET A 1 112 ? 8.408 -11.187 -30.282 1.00 76.88 112 MET A CA 1
ATOM 930 C C . MET A 1 112 ? 9.566 -10.512 -31.016 1.00 76.88 112 MET A C 1
ATOM 932 O O . MET A 1 112 ? 9.671 -10.670 -32.228 1.00 76.88 112 MET A O 1
ATOM 936 N N . ALA A 1 113 ? 10.486 -9.857 -30.298 1.00 75.00 113 ALA A N 1
ATOM 937 C CA . ALA A 1 113 ? 11.696 -9.326 -30.918 1.00 75.00 113 ALA A CA 1
ATOM 938 C C . ALA A 1 113 ? 12.490 -10.432 -31.648 1.00 75.00 113 ALA A C 1
ATOM 940 O O . ALA A 1 113 ? 12.877 -10.260 -32.791 1.00 75.00 113 ALA A O 1
ATOM 941 N N . GLN A 1 114 ? 12.680 -11.614 -31.064 1.00 71.12 114 GLN A N 1
ATOM 942 C CA . GLN A 1 114 ? 13.451 -12.684 -31.717 1.00 71.12 114 GLN A CA 1
ATOM 943 C C . GLN A 1 114 ? 12.822 -13.243 -33.007 1.00 71.12 114 GLN A C 1
ATOM 945 O O . GLN A 1 114 ? 13.564 -13.717 -33.863 1.00 71.12 114 GLN A O 1
ATOM 950 N N . TYR A 1 115 ? 11.495 -13.196 -33.163 1.00 73.38 115 TYR A N 1
ATOM 951 C CA . TYR A 1 115 ? 10.786 -13.801 -34.304 1.00 73.38 115 TYR A CA 1
ATOM 952 C C . TYR A 1 115 ? 10.315 -12.787 -35.363 1.00 73.38 115 TYR A C 1
ATOM 954 O O . TYR A 1 115 ? 9.859 -13.186 -36.431 1.00 73.38 115 TYR A O 1
ATOM 962 N N . LEU A 1 116 ? 10.467 -11.481 -35.119 1.00 66.88 116 LEU A N 1
ATOM 963 C CA . LEU A 1 116 ? 10.082 -10.401 -36.044 1.00 66.88 116 LEU A CA 1
ATOM 964 C C . LEU A 1 116 ? 11.195 -9.996 -37.028 1.00 66.88 116 LEU A C 1
ATOM 966 O O . LEU A 1 116 ? 11.174 -8.895 -37.566 1.00 66.88 116 LEU A O 1
ATOM 970 N N . ILE A 1 117 ? 12.140 -10.895 -37.321 1.00 60.06 117 ILE A N 1
ATOM 971 C CA . ILE A 1 117 ? 13.292 -10.638 -38.211 1.00 60.06 117 ILE A CA 1
ATOM 972 C C . ILE A 1 117 ? 12.847 -10.184 -39.622 1.00 60.06 117 ILE A C 1
ATOM 974 O O . ILE A 1 117 ? 13.569 -9.451 -40.288 1.00 60.06 117 ILE A O 1
ATOM 978 N N . GLY A 1 118 ? 11.635 -10.554 -40.060 1.00 68.19 118 GLY A N 1
ATOM 979 C CA . GLY A 1 118 ? 11.044 -10.115 -41.335 1.00 68.19 118 GLY A CA 1
ATOM 980 C C . GLY A 1 118 ? 10.466 -8.690 -41.358 1.00 68.19 118 GLY A C 1
ATOM 981 O O . GLY A 1 118 ? 10.079 -8.225 -42.425 1.00 68.19 118 GLY A O 1
ATOM 982 N N . PHE A 1 119 ? 10.404 -7.994 -40.217 1.00 76.06 119 PHE A N 1
ATOM 983 C CA . PHE A 1 119 ? 9.900 -6.620 -40.088 1.00 76.06 119 PHE A CA 1
ATOM 984 C C . PHE A 1 119 ? 10.917 -5.766 -39.311 1.00 76.06 119 PHE A C 1
ATOM 986 O O . PHE A 1 119 ? 10.765 -5.585 -38.098 1.00 76.06 119 PHE A O 1
ATOM 993 N N . PRO A 1 120 ? 11.968 -5.258 -39.981 1.00 73.75 120 PRO A N 1
ATOM 994 C CA . PRO A 1 120 ? 13.131 -4.654 -39.325 1.00 73.75 120 PRO A CA 1
ATOM 995 C C . PRO A 1 120 ? 12.773 -3.458 -38.429 1.00 73.75 120 PRO A C 1
ATOM 997 O O . PRO A 1 120 ? 13.255 -3.385 -37.301 1.00 73.75 120 PRO A O 1
ATOM 1000 N N . ASP A 1 121 ? 11.843 -2.598 -38.853 1.00 81.00 121 ASP A N 1
ATOM 1001 C CA . ASP A 1 121 ? 11.415 -1.432 -38.063 1.00 81.00 121 ASP A CA 1
ATOM 1002 C C . ASP A 1 121 ? 10.745 -1.830 -36.737 1.00 81.00 121 ASP A C 1
ATOM 1004 O O . ASP A 1 121 ? 10.978 -1.229 -35.685 1.00 81.00 121 ASP A O 1
ATOM 1008 N N . ILE A 1 122 ? 9.919 -2.881 -36.766 1.00 77.56 122 ILE A N 1
ATOM 1009 C CA . ILE A 1 122 ? 9.201 -3.384 -35.587 1.00 77.56 122 ILE A CA 1
ATOM 1010 C C . ILE A 1 122 ? 10.169 -4.133 -34.666 1.00 77.56 122 ILE A C 1
ATOM 1012 O O . ILE A 1 122 ? 10.089 -4.007 -33.440 1.00 77.56 122 ILE A O 1
ATOM 1016 N N . TYR A 1 123 ? 11.101 -4.891 -35.247 1.00 78.69 123 TYR A N 1
ATOM 1017 C CA . TYR A 1 123 ? 12.159 -5.572 -34.512 1.00 78.69 123 TYR A CA 1
ATOM 1018 C C . TYR A 1 123 ? 13.024 -4.588 -33.724 1.00 78.69 123 TYR A C 1
ATOM 1020 O O . TYR A 1 123 ? 13.173 -4.744 -32.507 1.00 78.69 123 TYR A O 1
ATOM 1028 N N . ASP A 1 124 ? 13.548 -3.558 -34.389 1.00 80.94 124 ASP A N 1
ATOM 1029 C CA . ASP A 1 124 ? 14.404 -2.560 -33.753 1.00 80.94 124 ASP A CA 1
ATOM 1030 C C . ASP A 1 124 ? 13.634 -1.759 -32.703 1.00 80.94 124 ASP A C 1
ATOM 1032 O O . ASP A 1 124 ? 14.150 -1.536 -31.604 1.00 80.94 124 ASP A O 1
ATOM 1036 N N . PHE A 1 125 ? 12.370 -1.414 -32.965 1.00 84.31 125 PHE A N 1
ATOM 1037 C CA . PHE A 1 125 ? 11.506 -0.787 -31.967 1.00 84.31 125 PHE A CA 1
ATOM 1038 C C . PHE A 1 125 ? 11.335 -1.655 -30.708 1.00 84.31 125 PHE A C 1
ATOM 1040 O O . PHE A 1 125 ? 11.556 -1.174 -29.591 1.00 84.31 125 PHE A O 1
ATOM 1047 N N . LEU A 1 126 ? 10.978 -2.937 -30.852 1.00 80.38 126 LEU A N 1
ATOM 1048 C CA . LEU A 1 126 ? 10.747 -3.841 -29.715 1.00 80.38 126 LEU A CA 1
ATOM 1049 C C . LEU A 1 126 ? 12.037 -4.158 -28.957 1.00 80.38 126 LEU A C 1
ATOM 1051 O O . LEU A 1 126 ? 12.043 -4.167 -27.724 1.00 80.38 126 LEU A O 1
ATOM 1055 N N . LYS A 1 127 ? 13.140 -4.374 -29.674 1.00 80.50 127 LYS A N 1
ATOM 1056 C CA . LYS A 1 127 ? 14.465 -4.603 -29.092 1.00 80.50 127 LYS A CA 1
ATOM 1057 C C . LYS A 1 127 ? 14.943 -3.381 -28.309 1.00 80.50 127 LYS A C 1
ATOM 1059 O O . LYS A 1 127 ? 15.355 -3.525 -27.156 1.00 80.50 127 LYS A O 1
ATOM 1064 N N . ASN A 1 128 ? 14.844 -2.185 -28.887 1.00 83.44 128 ASN A N 1
ATOM 1065 C CA . ASN A 1 128 ? 15.215 -0.944 -28.207 1.00 83.44 128 ASN A CA 1
ATOM 1066 C C . ASN A 1 128 ? 14.309 -0.676 -27.005 1.00 83.44 128 ASN A C 1
ATOM 1068 O O . ASN A 1 128 ? 14.807 -0.304 -25.946 1.00 83.44 128 ASN A O 1
ATOM 1072 N N . THR A 1 129 ? 13.009 -0.952 -27.118 1.00 81.69 129 THR A N 1
ATOM 1073 C CA . THR A 1 129 ? 12.060 -0.853 -26.000 1.00 81.69 129 THR A CA 1
ATOM 1074 C C . THR A 1 129 ? 12.417 -1.829 -24.876 1.00 81.69 129 THR A C 1
ATOM 1076 O O . THR A 1 129 ? 12.486 -1.426 -23.715 1.00 81.69 129 THR A O 1
ATOM 1079 N N . TYR A 1 130 ? 12.730 -3.089 -25.194 1.00 81.06 130 TYR A N 1
ATOM 1080 C CA . TYR A 1 130 ? 13.194 -4.073 -24.211 1.00 81.06 130 TYR A CA 1
ATOM 1081 C C . TYR A 1 130 ? 14.462 -3.603 -23.493 1.00 81.06 130 TYR A C 1
ATOM 1083 O O . TYR A 1 130 ? 14.516 -3.590 -22.260 1.00 81.06 130 TYR A O 1
ATOM 1091 N N . HIS A 1 131 ? 15.483 -3.197 -24.253 1.00 79.94 131 HIS A N 1
ATOM 1092 C CA . HIS A 1 131 ? 16.747 -2.731 -23.688 1.00 79.94 131 HIS A CA 1
ATOM 1093 C C . HIS A 1 131 ? 16.569 -1.453 -22.869 1.00 79.94 131 HIS A C 1
ATOM 1095 O O . HIS A 1 131 ? 17.127 -1.350 -21.777 1.00 79.94 131 HIS A O 1
ATOM 1101 N N . PHE A 1 132 ? 15.755 -0.511 -23.339 1.00 82.25 132 PHE A N 1
ATOM 1102 C CA . PHE A 1 132 ? 15.437 0.705 -22.606 1.00 82.25 132 PHE A CA 1
ATOM 1103 C C . PHE A 1 132 ? 14.771 0.378 -21.267 1.00 82.25 132 PHE A C 1
ATOM 1105 O O . PHE A 1 132 ? 15.272 0.806 -20.228 1.00 82.25 132 PHE A O 1
ATOM 1112 N N . LEU A 1 133 ? 13.704 -0.425 -21.263 1.00 78.94 133 LEU A N 1
ATOM 1113 C CA . LEU A 1 133 ? 12.953 -0.765 -20.051 1.00 78.94 133 LEU A CA 1
ATOM 1114 C C . LEU A 1 133 ? 13.773 -1.599 -19.053 1.00 78.94 133 LEU A C 1
ATOM 1116 O O . LEU A 1 133 ? 13.680 -1.368 -17.849 1.00 78.94 133 LEU A O 1
ATOM 1120 N N . ASN A 1 134 ? 14.594 -2.537 -19.535 1.00 76.25 134 ASN A N 1
ATOM 1121 C CA . ASN A 1 134 ? 15.322 -3.472 -18.674 1.00 76.25 134 ASN A CA 1
ATOM 1122 C C . ASN A 1 134 ? 16.704 -2.953 -18.228 1.00 76.25 134 ASN A C 1
ATOM 1124 O O . ASN A 1 134 ? 17.085 -3.112 -17.068 1.00 76.25 134 ASN A O 1
ATOM 1128 N N . ALA A 1 135 ? 17.474 -2.333 -19.129 1.00 75.06 135 ALA A N 1
ATOM 1129 C CA . ALA A 1 135 ? 18.867 -1.959 -18.864 1.00 75.06 135 ALA A CA 1
ATOM 1130 C C . ALA A 1 135 ? 19.027 -0.506 -18.391 1.00 75.06 135 ALA A C 1
ATOM 1132 O O . ALA A 1 135 ? 19.908 -0.213 -17.578 1.00 75.06 135 ALA A O 1
ATOM 1133 N N . SER A 1 136 ? 18.180 0.420 -18.854 1.00 75.19 136 SER A N 1
ATOM 1134 C CA . SER A 1 136 ? 18.331 1.829 -18.484 1.00 75.19 136 SER A CA 1
ATOM 1135 C C . SER A 1 136 ? 17.749 2.122 -17.094 1.00 75.19 136 SER A C 1
ATOM 1137 O O . SER A 1 136 ? 16.757 1.536 -16.652 1.00 75.19 136 SER A O 1
ATOM 1139 N N . ARG A 1 137 ? 18.370 3.053 -16.357 1.00 68.44 137 ARG A N 1
ATOM 1140 C CA . ARG A 1 137 ? 17.827 3.531 -15.072 1.00 68.44 137 ARG A CA 1
ATOM 1141 C C . ARG A 1 137 ? 16.463 4.205 -15.279 1.00 68.44 137 ARG A C 1
ATOM 1143 O O . ARG A 1 137 ? 15.549 3.940 -14.510 1.00 68.44 137 ARG A O 1
ATOM 1150 N N . MET A 1 138 ? 16.320 5.004 -16.338 1.00 69.19 138 MET A N 1
ATOM 1151 C CA . MET A 1 138 ? 15.077 5.712 -16.665 1.00 69.19 138 MET A CA 1
ATOM 1152 C C . MET A 1 138 ? 13.940 4.757 -17.047 1.00 69.19 138 MET A C 1
ATOM 1154 O O . MET A 1 138 ? 12.829 4.901 -16.554 1.00 69.19 138 MET A O 1
ATOM 1158 N N . GLY A 1 139 ? 14.219 3.738 -17.861 1.00 72.56 139 GLY A N 1
ATOM 1159 C CA . GLY A 1 139 ? 13.239 2.719 -18.231 1.00 72.56 139 GLY A CA 1
ATOM 1160 C C . GLY A 1 139 ? 12.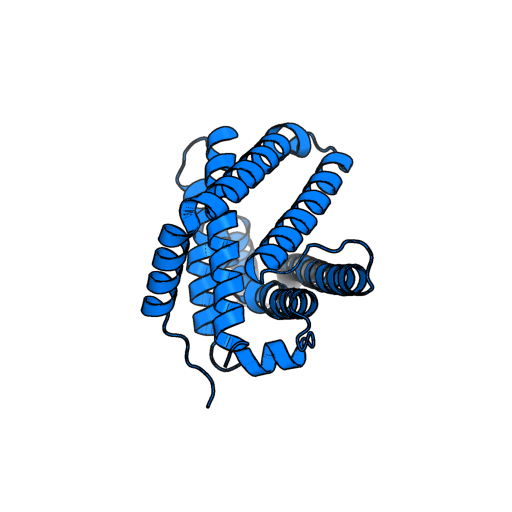741 1.921 -17.029 1.00 72.56 139 GLY A C 1
ATOM 1161 O O . GLY A 1 139 ? 11.539 1.717 -16.902 1.00 72.56 139 GLY A O 1
ATOM 1162 N N . ARG A 1 140 ? 13.620 1.585 -16.074 1.00 69.19 140 ARG A N 1
ATOM 1163 C CA . ARG A 1 140 ? 13.207 0.972 -14.797 1.00 69.19 140 ARG A CA 1
ATOM 1164 C C . ARG A 1 140 ? 12.294 1.876 -13.967 1.00 69.19 140 ARG A C 1
ATOM 1166 O O . ARG A 1 140 ? 11.325 1.386 -13.400 1.00 69.19 140 ARG A O 1
ATOM 1173 N N . PHE A 1 141 ? 12.552 3.184 -13.934 1.00 67.38 141 PHE A N 1
ATOM 1174 C CA . PHE A 1 141 ? 11.625 4.141 -13.319 1.00 67.38 141 PHE A CA 1
ATOM 1175 C C . PHE A 1 141 ? 10.282 4.199 -14.052 1.00 67.38 141 PHE A C 1
ATOM 1177 O O . PHE A 1 141 ? 9.232 4.225 -13.411 1.00 67.38 141 PHE A O 1
ATOM 1184 N N . LEU A 1 142 ? 10.305 4.168 -15.384 1.00 69.38 142 LEU A N 1
ATOM 1185 C CA . LEU A 1 142 ? 9.105 4.210 -16.215 1.00 69.38 142 LEU A CA 1
ATOM 1186 C C . LEU A 1 142 ? 8.223 2.971 -16.007 1.00 69.38 142 LEU A C 1
ATOM 1188 O O . LEU A 1 142 ? 7.004 3.092 -16.046 1.00 69.38 142 LEU A O 1
ATOM 1192 N N . LEU A 1 143 ? 8.817 1.814 -15.691 1.00 71.38 143 LEU A N 1
ATOM 1193 C CA . LEU A 1 143 ? 8.100 0.590 -15.311 1.00 71.38 143 LEU A CA 1
ATOM 1194 C C . LEU A 1 143 ? 7.383 0.679 -13.961 1.00 71.38 143 LEU A C 1
ATOM 1196 O O . LEU A 1 143 ? 6.369 0.003 -13.771 1.00 71.38 143 LEU A O 1
ATOM 1200 N N . TYR A 1 144 ? 7.845 1.525 -13.038 1.00 68.25 144 TYR A N 1
ATOM 1201 C CA . TYR A 1 144 ? 7.143 1.719 -11.771 1.00 68.25 144 TYR A CA 1
ATOM 1202 C C . TYR A 1 144 ? 5.783 2.397 -11.963 1.00 68.25 144 TYR A C 1
ATOM 1204 O O . TYR A 1 144 ? 4.865 2.111 -11.204 1.00 68.25 144 TYR A O 1
ATOM 1212 N N . ILE A 1 145 ? 5.603 3.219 -13.000 1.00 68.88 145 ILE A N 1
ATOM 1213 C CA . ILE A 1 145 ? 4.337 3.919 -13.275 1.00 68.88 145 ILE A CA 1
ATOM 1214 C C . ILE A 1 145 ? 3.173 2.938 -13.544 1.00 68.88 145 ILE A C 1
ATOM 1216 O O . ILE A 1 145 ? 2.188 2.977 -12.801 1.00 68.88 145 ILE A O 1
ATOM 1220 N N . PRO A 1 146 ? 3.244 2.021 -14.535 1.00 67.88 146 PRO A N 1
ATOM 1221 C CA . PRO A 1 146 ? 2.189 1.037 -14.760 1.00 67.88 146 PRO A CA 1
ATOM 1222 C C . PRO A 1 146 ? 2.081 0.022 -13.615 1.00 67.88 146 PRO A C 1
ATOM 1224 O O . PRO A 1 146 ? 0.973 -0.409 -13.302 1.00 67.88 146 PRO A O 1
ATOM 1227 N N . MET A 1 147 ? 3.183 -0.329 -12.936 1.00 69.62 147 MET A N 1
ATOM 1228 C CA . MET A 1 147 ? 3.126 -1.187 -11.744 1.00 69.62 147 MET A CA 1
ATOM 1229 C C . MET A 1 147 ? 2.329 -0.540 -10.604 1.00 69.62 147 MET A C 1
ATOM 1231 O O . MET A 1 147 ? 1.527 -1.218 -9.966 1.00 69.62 147 MET A O 1
ATOM 1235 N N . LEU A 1 148 ? 2.493 0.765 -10.376 1.00 67.44 148 LEU A N 1
ATOM 1236 C CA . LEU A 1 148 ? 1.745 1.527 -9.369 1.00 67.44 148 LEU A CA 1
ATOM 1237 C C . LEU A 1 148 ? 0.264 1.678 -9.753 1.00 67.44 148 LEU A C 1
ATOM 1239 O O . LEU A 1 148 ? -0.608 1.630 -8.885 1.00 67.44 148 LEU A O 1
ATOM 1243 N N . PHE A 1 149 ? -0.045 1.777 -11.049 1.00 68.25 149 PHE A N 1
ATOM 1244 C CA . PHE A 1 149 ? -1.426 1.726 -11.533 1.00 68.25 149 PHE A CA 1
ATOM 1245 C C . PHE A 1 149 ? -2.069 0.356 -11.263 1.00 68.25 149 PHE A C 1
ATOM 1247 O O . PHE A 1 149 ? -3.138 0.284 -10.655 1.00 68.25 149 PHE A O 1
ATOM 1254 N N . LEU A 1 150 ? -1.383 -0.738 -11.619 1.00 68.50 150 LEU A N 1
ATOM 1255 C CA . LEU A 1 150 ? -1.840 -2.104 -11.339 1.00 68.50 150 LEU A CA 1
ATOM 1256 C C . LEU A 1 150 ? -2.006 -2.366 -9.838 1.00 68.50 150 LEU A C 1
ATOM 1258 O O . LEU A 1 150 ? -2.951 -3.052 -9.454 1.00 68.50 150 LEU A O 1
ATOM 1262 N N . LEU A 1 151 ? -1.165 -1.759 -8.993 1.00 67.94 151 LEU A N 1
ATOM 1263 C CA . LEU A 1 151 ? -1.249 -1.839 -7.529 1.00 67.94 151 LEU A CA 1
ATOM 1264 C C . LEU A 1 151 ? -2.633 -1.418 -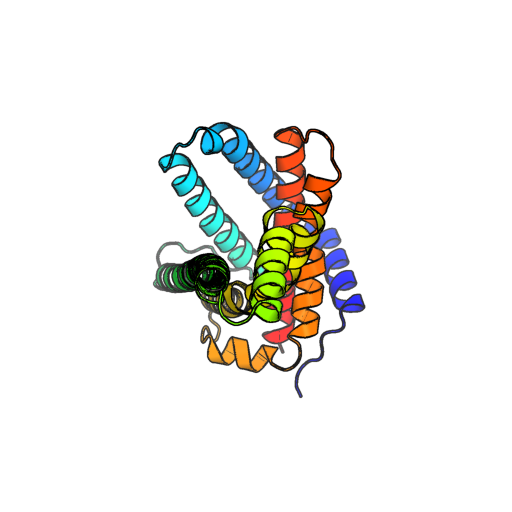6.997 1.00 67.94 151 LEU A C 1
ATOM 1266 O O . LEU A 1 151 ? -3.132 -1.979 -6.022 1.00 67.94 151 LEU A O 1
ATOM 1270 N N . THR A 1 152 ? -3.296 -0.474 -7.670 1.00 66.50 152 THR A N 1
ATOM 1271 C CA . THR A 1 152 ? -4.652 -0.026 -7.305 1.00 66.50 152 THR A CA 1
ATOM 1272 C C . THR A 1 152 ? -5.685 -1.153 -7.483 1.00 66.50 152 THR A C 1
ATOM 1274 O O . THR A 1 152 ? -6.628 -1.285 -6.705 1.00 66.50 152 THR A O 1
ATOM 1277 N N . PHE A 1 153 ? -5.503 -2.025 -8.472 1.00 65.94 153 PHE A N 1
ATOM 1278 C CA . PHE A 1 153 ? -6.425 -3.134 -8.734 1.00 65.94 153 PHE A CA 1
ATOM 1279 C C . PHE A 1 153 ? -6.040 -4.415 -7.987 1.00 65.94 153 PHE A C 1
ATOM 1281 O O . PHE A 1 153 ? -6.917 -5.176 -7.586 1.00 65.94 153 PHE A O 1
ATOM 1288 N N . THR A 1 154 ? -4.745 -4.645 -7.772 1.00 69.38 154 THR A N 1
ATOM 1289 C CA . THR A 1 154 ? -4.223 -5.894 -7.198 1.00 69.38 154 THR A CA 1
ATOM 1290 C C . THR A 1 154 ? -4.098 -5.848 -5.679 1.00 69.38 154 THR A C 1
ATOM 1292 O O . THR A 1 154 ? -4.283 -6.873 -5.031 1.00 69.38 154 THR A O 1
ATOM 1295 N N . PHE A 1 155 ? -3.860 -4.667 -5.098 1.00 71.75 155 PHE A N 1
ATOM 1296 C CA . PHE A 1 155 ? -3.740 -4.490 -3.648 1.00 71.75 155 PHE A CA 1
ATOM 1297 C C . PHE A 1 155 ? -4.896 -3.709 -3.034 1.00 71.75 155 PHE A C 1
ATOM 1299 O O . PHE A 1 155 ? -5.392 -4.098 -1.982 1.00 71.75 155 PHE A O 1
ATOM 1306 N N . PHE A 1 156 ? -5.347 -2.620 -3.657 1.00 76.44 156 PHE A N 1
ATOM 1307 C CA . PHE A 1 156 ? -6.258 -1.692 -2.982 1.00 76.44 156 PHE A CA 1
ATOM 1308 C C . PHE A 1 156 ? -7.714 -2.183 -2.933 1.00 76.44 156 PHE A C 1
ATOM 1310 O O . PHE A 1 156 ? -8.305 -2.208 -1.854 1.00 76.44 156 PHE A O 1
ATOM 1317 N N . ILE A 1 157 ? -8.282 -2.659 -4.048 1.00 79.44 157 ILE A N 1
ATOM 1318 C CA . ILE A 1 157 ? -9.642 -3.240 -4.049 1.00 79.44 157 ILE A CA 1
ATOM 1319 C C . ILE A 1 157 ? -9.718 -4.482 -3.131 1.00 79.44 157 ILE A C 1
ATOM 1321 O O . ILE A 1 157 ? -10.607 -4.538 -2.274 1.00 79.44 157 ILE A O 1
ATOM 1325 N N . PRO A 1 158 ? -8.784 -5.452 -3.219 1.00 80.06 158 PRO A N 1
ATOM 1326 C CA . PRO A 1 158 ? -8.748 -6.576 -2.284 1.00 80.06 158 PRO A CA 1
ATOM 1327 C C . PRO A 1 158 ? -8.455 -6.155 -0.839 1.00 80.06 158 PRO A C 1
ATOM 1329 O O . PRO A 1 158 ? -9.047 -6.706 0.086 1.00 80.06 158 PRO A O 1
ATOM 1332 N N . GLY A 1 159 ? -7.611 -5.143 -0.632 1.00 84.56 159 GLY A N 1
ATOM 1333 C CA . GLY A 1 159 ? -7.320 -4.573 0.683 1.00 84.56 159 GLY A CA 1
ATOM 1334 C C . GLY A 1 159 ? -8.554 -3.958 1.345 1.00 84.56 159 GLY A C 1
ATOM 1335 O O . GLY A 1 159 ? -8.777 -4.158 2.533 1.00 84.56 159 GLY A O 1
ATOM 1336 N N . PHE A 1 160 ? -9.420 -3.291 0.582 1.00 86.94 160 PHE A N 1
ATOM 1337 C CA . PHE A 1 160 ? -10.696 -2.774 1.085 1.00 86.94 160 PHE A CA 1
ATOM 1338 C C . PHE A 1 160 ? -11.675 -3.882 1.443 1.00 86.94 160 PHE A C 1
ATOM 1340 O O . PHE A 1 160 ? -12.316 -3.822 2.488 1.00 86.94 160 PHE A O 1
ATOM 1347 N N . SER A 1 161 ? -11.744 -4.926 0.619 1.00 83.50 161 SER A N 1
ATOM 1348 C CA . SER A 1 161 ? -12.502 -6.138 0.939 1.00 83.50 161 SER A CA 1
ATOM 1349 C C . SER A 1 161 ? -11.997 -6.797 2.236 1.00 83.50 161 SER A C 1
ATOM 1351 O O . SER A 1 161 ? -12.796 -7.236 3.068 1.00 83.50 161 SER A O 1
ATOM 1353 N N . TRP A 1 162 ? -10.679 -6.806 2.455 1.00 88.38 162 TRP A N 1
ATOM 1354 C CA . TRP A 1 162 ? -10.055 -7.298 3.682 1.00 88.38 162 TRP A CA 1
ATOM 1355 C C . TRP A 1 162 ? -10.385 -6.428 4.908 1.00 88.38 162 TRP A C 1
ATOM 1357 O O . TRP A 1 162 ? -10.861 -6.969 5.907 1.00 88.38 162 TRP A O 1
ATOM 1367 N N . ILE A 1 163 ? -10.238 -5.098 4.821 1.00 87.31 163 ILE A N 1
ATOM 1368 C CA . ILE A 1 163 ? -10.627 -4.160 5.895 1.00 87.31 163 ILE A CA 1
ATOM 1369 C C . ILE A 1 163 ? -12.114 -4.317 6.223 1.00 87.31 163 ILE A C 1
ATOM 1371 O O . ILE A 1 163 ? -12.478 -4.400 7.393 1.00 87.31 163 ILE A O 1
ATOM 1375 N N . SER A 1 164 ? -12.973 -4.437 5.207 1.00 85.06 164 SER A N 1
ATOM 1376 C CA . SER A 1 164 ? -14.411 -4.632 5.405 1.00 85.06 164 SER A CA 1
ATOM 1377 C C . SER A 1 164 ? -14.730 -5.932 6.139 1.00 85.06 164 SER A C 1
ATOM 1379 O O . SER A 1 164 ? -15.612 -5.956 6.987 1.00 85.06 164 SER A O 1
ATOM 1381 N N . THR A 1 165 ? -13.952 -6.993 5.907 1.00 85.06 165 THR A N 1
ATOM 1382 C CA . THR A 1 165 ? -14.091 -8.255 6.654 1.00 85.06 165 THR A CA 1
ATOM 1383 C C . THR A 1 165 ? -13.771 -8.075 8.140 1.00 85.06 165 THR A C 1
ATOM 1385 O O . THR A 1 165 ? -14.418 -8.682 8.993 1.00 85.06 165 THR A O 1
ATOM 1388 N N . ILE A 1 166 ? -12.788 -7.230 8.466 1.00 84.50 166 ILE A N 1
ATOM 1389 C CA . ILE A 1 166 ? -12.456 -6.891 9.855 1.00 84.50 166 ILE A CA 1
ATOM 1390 C C . ILE A 1 166 ? -13.536 -5.982 10.445 1.00 84.50 166 ILE A C 1
ATOM 1392 O O . ILE A 1 166 ? -13.956 -6.196 11.572 1.00 84.50 166 ILE A O 1
ATOM 1396 N N . ASN A 1 167 ? -14.059 -5.027 9.681 1.00 83.56 167 ASN A N 1
ATOM 1397 C CA . ASN A 1 167 ? -15.096 -4.112 10.152 1.00 83.56 167 ASN A CA 1
ATOM 1398 C C . ASN A 1 167 ? -16.538 -4.658 10.029 1.00 83.56 167 ASN A C 1
ATOM 1400 O O . ASN A 1 167 ? -17.482 -3.888 10.149 1.00 83.56 167 ASN A O 1
ATOM 1404 N N . GLU A 1 168 ? -16.722 -5.957 9.759 1.00 78.06 168 GLU A N 1
ATOM 1405 C CA . GLU A 1 168 ? -18.042 -6.607 9.596 1.00 78.06 168 GLU A CA 1
ATOM 1406 C C . GLU A 1 168 ? -18.947 -5.959 8.525 1.00 78.06 168 GLU A C 1
ATOM 1408 O O . GLU A 1 168 ? -20.172 -6.034 8.584 1.00 78.06 168 GLU A O 1
ATOM 1413 N N . GLY A 1 169 ? -18.336 -5.337 7.515 1.00 78.06 169 GLY A N 1
ATOM 1414 C CA . GLY A 1 169 ? -19.016 -4.747 6.367 1.00 78.06 169 GLY A CA 1
ATOM 1415 C C . GLY A 1 169 ? -19.104 -5.680 5.154 1.00 78.06 169 GLY A C 1
ATOM 1416 O O . GLY A 1 169 ? -18.734 -6.856 5.191 1.00 78.06 169 GLY A O 1
ATOM 1417 N N . ASP A 1 170 ? -19.583 -5.129 4.036 1.00 81.75 170 ASP A N 1
ATOM 1418 C CA . ASP A 1 170 ? -19.628 -5.826 2.749 1.00 81.75 170 ASP A CA 1
ATOM 1419 C C . ASP A 1 170 ? -18.216 -6.044 2.177 1.00 81.75 170 ASP A C 1
ATOM 1421 O O . ASP A 1 170 ? -17.623 -5.184 1.522 1.00 81.75 170 ASP A O 1
ATOM 1425 N N . ALA A 1 171 ? -17.700 -7.250 2.404 1.00 79.38 171 ALA A N 1
ATOM 1426 C CA . ALA A 1 171 ? -16.399 -7.701 1.936 1.00 79.38 171 ALA A CA 1
ATOM 1427 C C . ALA A 1 171 ? -16.385 -8.165 0.467 1.00 79.38 171 ALA A C 1
ATOM 1429 O O . ALA A 1 171 ? -15.448 -8.864 0.055 1.00 79.38 171 ALA A O 1
ATOM 1430 N N . SER A 1 172 ? -17.391 -7.855 -0.350 1.00 83.56 172 SER A N 1
ATOM 1431 C CA . SER A 1 172 ? -17.359 -8.213 -1.770 1.00 83.56 172 SER A CA 1
ATOM 1432 C C . SER A 1 172 ? -16.394 -7.313 -2.561 1.00 83.56 172 SER A C 1
ATOM 1434 O O . SER A 1 172 ? -16.371 -6.090 -2.425 1.00 83.56 172 SER A O 1
ATOM 1436 N N . LEU A 1 173 ? -15.578 -7.927 -3.429 1.00 80.56 173 LEU A N 1
ATOM 1437 C CA . LEU A 1 173 ? -14.675 -7.185 -4.325 1.00 80.56 173 LEU A CA 1
ATOM 1438 C C . LEU A 1 173 ? -15.461 -6.278 -5.280 1.00 80.56 173 LEU A C 1
ATOM 1440 O O . LEU A 1 173 ? -15.005 -5.190 -5.616 1.00 80.56 173 LEU A O 1
ATOM 1444 N N . TRP A 1 174 ? -16.656 -6.717 -5.684 1.00 80.75 174 TRP A N 1
ATOM 1445 C CA . TRP A 1 174 ? -17.548 -5.950 -6.546 1.00 80.75 174 TRP A CA 1
ATOM 1446 C C . TRP A 1 174 ? -18.065 -4.677 -5.869 1.00 80.75 174 TRP A C 1
ATOM 1448 O O . TRP A 1 174 ? -18.048 -3.614 -6.484 1.00 80.75 174 TRP A O 1
ATOM 1458 N N . SER A 1 175 ? -18.456 -4.747 -4.594 1.00 82.44 175 SER A N 1
ATOM 1459 C CA . SER A 1 175 ? -18.857 -3.564 -3.824 1.00 82.44 175 SER A CA 1
ATOM 1460 C C . SER A 1 175 ? -17.693 -2.592 -3.651 1.00 82.44 175 SER A C 1
ATOM 1462 O O . SER A 1 175 ? -17.841 -1.398 -3.918 1.00 82.44 175 SER A O 1
ATOM 1464 N N . ALA A 1 176 ? -16.497 -3.105 -3.340 1.00 82.31 176 ALA A N 1
ATOM 1465 C CA . ALA A 1 176 ? -15.281 -2.296 -3.277 1.00 82.31 176 ALA A CA 1
ATOM 1466 C C . ALA A 1 176 ? -14.958 -1.599 -4.605 1.00 82.31 176 ALA A C 1
ATOM 1468 O O . ALA A 1 176 ? -14.636 -0.408 -4.615 1.00 82.31 176 ALA A O 1
ATOM 1469 N N . TYR A 1 177 ? -15.089 -2.312 -5.723 1.00 81.94 177 TYR A N 1
ATOM 1470 C CA . TYR A 1 177 ? -14.944 -1.748 -7.062 1.00 81.94 177 TYR A CA 1
ATOM 1471 C C . TYR A 1 177 ? -15.995 -0.657 -7.320 1.00 81.94 177 TYR A C 1
ATOM 1473 O O . TYR A 1 177 ? -15.646 0.486 -7.609 1.00 81.94 177 TYR A O 1
ATOM 1481 N N . SER A 1 178 ? -17.275 -0.970 -7.123 1.00 83.75 178 SER A N 1
ATOM 1482 C CA . SER A 1 178 ? -18.393 -0.059 -7.385 1.00 83.75 178 SER A CA 1
ATOM 1483 C C . SER A 1 178 ? -18.266 1.257 -6.609 1.00 83.75 178 SER A C 1
ATOM 1485 O O . SER A 1 178 ? -18.314 2.336 -7.208 1.00 83.75 178 SER A O 1
ATOM 1487 N N . LYS A 1 179 ? -17.976 1.186 -5.300 1.00 84.38 179 LYS A N 1
ATOM 1488 C CA . LYS A 1 179 ? -17.812 2.362 -4.425 1.00 84.38 179 LYS A CA 1
ATOM 1489 C C . LYS A 1 179 ? -16.629 3.258 -4.814 1.00 84.38 179 LYS A C 1
ATOM 1491 O O . LYS A 1 179 ? -16.649 4.455 -4.533 1.00 84.38 179 LYS A O 1
ATOM 1496 N N . THR A 1 180 ? -15.609 2.703 -5.469 1.00 83.00 180 THR A N 1
ATOM 1497 C CA . THR A 1 180 ? -14.371 3.417 -5.834 1.00 83.00 180 THR A CA 1
ATOM 1498 C C . THR A 1 180 ? -14.310 3.833 -7.309 1.00 83.00 180 THR A C 1
ATOM 1500 O O . THR A 1 180 ? -13.436 4.622 -7.679 1.00 83.00 180 THR A O 1
ATOM 1503 N N . SER A 1 181 ? -15.272 3.388 -8.127 1.00 80.50 181 SER A N 1
ATOM 1504 C CA . SER A 1 181 ? -15.267 3.470 -9.597 1.00 80.50 181 SER A CA 1
ATOM 1505 C C . SER A 1 181 ? -15.070 4.869 -10.201 1.00 80.50 181 SER A C 1
ATOM 1507 O O . SER A 1 181 ? -14.487 5.005 -11.274 1.00 80.50 181 SER A O 1
ATOM 1509 N N . GLY A 1 182 ? -15.456 5.930 -9.487 1.00 81.44 182 GLY A N 1
ATOM 1510 C CA . GLY A 1 182 ? -15.280 7.326 -9.918 1.00 81.44 182 GLY A CA 1
ATOM 1511 C C . GLY A 1 182 ? -13.977 8.007 -9.478 1.00 81.44 182 GLY A C 1
ATOM 1512 O O . GLY A 1 182 ? -13.774 9.183 -9.783 1.00 81.44 182 GLY A O 1
ATOM 1513 N N . ASN A 1 183 ? -13.102 7.327 -8.728 1.00 85.12 183 ASN A N 1
ATOM 1514 C CA . ASN A 1 183 ? -11.940 7.956 -8.088 1.00 85.12 183 ASN A CA 1
ATOM 1515 C C . ASN A 1 183 ? -10.605 7.257 -8.369 1.00 85.12 183 ASN A C 1
ATOM 1517 O O . ASN A 1 183 ? -9.609 7.641 -7.760 1.00 85.12 183 ASN A O 1
ATOM 1521 N N . TYR A 1 184 ? -10.538 6.295 -9.297 1.00 80.06 184 TYR A N 1
ATOM 1522 C CA . TYR A 1 184 ? -9.320 5.505 -9.529 1.00 80.06 184 TYR A CA 1
ATOM 1523 C C . TYR A 1 184 ? -8.072 6.345 -9.766 1.00 80.06 184 TYR A C 1
ATOM 1525 O O . TYR A 1 184 ? -7.092 6.150 -9.065 1.00 80.06 184 TYR A O 1
ATOM 1533 N N . LEU A 1 185 ? -8.117 7.341 -10.656 1.00 80.12 185 LEU A N 1
ATOM 1534 C CA . LEU A 1 185 ? -6.954 8.201 -10.910 1.00 80.12 185 LEU A CA 1
ATOM 1535 C C . LEU A 1 185 ? -6.491 8.952 -9.656 1.00 80.12 185 LEU A C 1
ATOM 1537 O O . LEU A 1 185 ? -5.296 9.143 -9.446 1.00 80.12 185 LEU A O 1
ATOM 1541 N N . LYS A 1 186 ? -7.430 9.360 -8.798 1.00 85.06 186 LYS A N 1
ATOM 1542 C CA . LYS A 1 186 ? -7.115 10.070 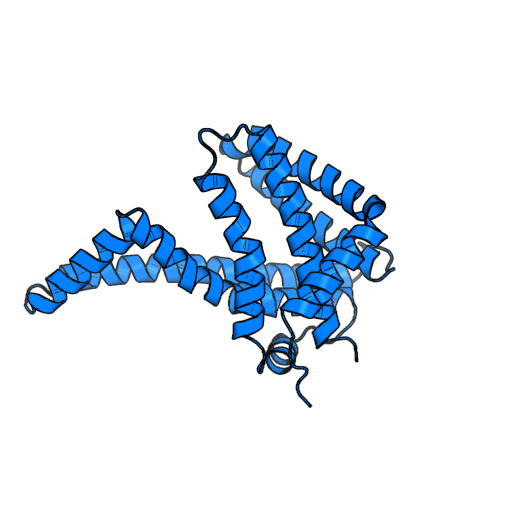-7.556 1.00 85.06 186 LYS A CA 1
ATOM 1543 C C . LYS A 1 186 ? -6.564 9.129 -6.495 1.00 85.06 186 LYS A C 1
ATOM 1545 O O . LYS A 1 186 ? -5.619 9.491 -5.807 1.00 85.06 186 LYS A O 1
ATOM 1550 N N . ILE A 1 187 ? -7.121 7.924 -6.399 1.00 81.81 187 ILE A N 1
ATOM 1551 C CA . ILE A 1 187 ? -6.602 6.850 -5.552 1.00 81.81 187 ILE A CA 1
ATOM 1552 C C . ILE A 1 187 ? -5.182 6.503 -6.003 1.00 81.81 187 ILE A C 1
ATOM 1554 O O . ILE A 1 187 ? -4.277 6.508 -5.180 1.00 81.81 187 ILE A O 1
ATOM 1558 N N . THR A 1 188 ? -4.949 6.307 -7.303 1.00 78.44 188 THR A N 1
ATOM 1559 C CA . THR A 1 188 ? -3.612 6.072 -7.854 1.00 78.44 188 THR A CA 1
ATOM 1560 C C . THR A 1 188 ? -2.671 7.232 -7.548 1.00 78.44 188 THR A C 1
ATOM 1562 O O . THR A 1 188 ? -1.544 6.980 -7.151 1.00 78.44 188 THR A O 1
ATOM 1565 N N . ALA A 1 189 ? -3.105 8.492 -7.644 1.00 79.25 189 ALA A N 1
ATOM 1566 C CA . ALA A 1 189 ? -2.272 9.639 -7.273 1.00 79.25 189 ALA A CA 1
ATOM 1567 C C . ALA A 1 189 ? -1.899 9.653 -5.777 1.00 79.25 189 ALA A C 1
ATOM 1569 O O . ALA A 1 189 ? -0.748 9.922 -5.434 1.00 79.25 189 ALA A O 1
ATOM 1570 N N . VAL A 1 190 ? -2.836 9.311 -4.887 1.00 80.88 190 VAL A N 1
ATOM 1571 C CA . VAL A 1 190 ? -2.551 9.134 -3.452 1.00 80.88 190 VAL A CA 1
ATOM 1572 C C . VAL A 1 190 ? -1.576 7.973 -3.234 1.00 80.88 190 VAL A C 1
ATOM 1574 O O . VAL A 1 190 ? -0.602 8.118 -2.501 1.00 80.88 190 VAL A O 1
ATOM 1577 N N . LEU A 1 191 ? -1.776 6.843 -3.912 1.00 76.25 191 LEU A N 1
ATOM 1578 C CA . LEU A 1 191 ? -0.874 5.695 -3.835 1.00 76.25 191 LEU A CA 1
ATOM 1579 C C . LEU A 1 191 ? 0.515 6.037 -4.386 1.00 76.25 191 LEU A C 1
ATOM 1581 O O . LEU A 1 191 ? 1.505 5.648 -3.783 1.00 76.25 191 LEU A O 1
ATOM 1585 N N . LEU A 1 192 ? 0.619 6.815 -5.464 1.00 74.88 192 LEU A N 1
ATOM 1586 C CA . LEU A 1 192 ? 1.892 7.321 -5.979 1.00 74.88 192 LEU A CA 1
ATOM 1587 C C . LEU A 1 192 ? 2.607 8.160 -4.918 1.00 74.88 192 LEU A C 1
ATOM 1589 O O . LEU A 1 192 ? 3.776 7.911 -4.647 1.00 74.88 192 LEU A O 1
ATOM 1593 N N . LEU A 1 193 ? 1.911 9.091 -4.261 1.00 73.81 193 LEU A N 1
ATOM 1594 C CA . LEU A 1 193 ? 2.499 9.904 -3.191 1.00 73.81 193 LEU A CA 1
ATOM 1595 C C . LEU A 1 193 ? 3.034 9.065 -2.028 1.00 73.81 193 LEU A C 1
ATOM 1597 O O . LEU A 1 193 ? 4.022 9.442 -1.415 1.00 73.81 193 LEU A O 1
ATOM 1601 N N . ILE A 1 194 ? 2.406 7.936 -1.716 1.00 73.44 194 ILE A N 1
ATOM 1602 C CA . ILE A 1 194 ? 2.772 7.127 -0.551 1.00 73.44 194 ILE A CA 1
ATOM 1603 C C . ILE A 1 194 ? 3.812 6.052 -0.908 1.00 73.44 194 ILE A C 1
ATOM 1605 O O . ILE A 1 194 ? 4.773 5.831 -0.169 1.00 73.44 194 ILE A O 1
ATOM 1609 N N . TYR A 1 195 ? 3.629 5.371 -2.039 1.00 70.19 195 TYR A N 1
ATOM 1610 C CA . TYR A 1 195 ? 4.449 4.238 -2.471 1.00 70.19 195 TYR A CA 1
ATOM 1611 C C . TYR A 1 195 ? 5.649 4.649 -3.327 1.00 70.19 195 TYR A C 1
ATOM 1613 O O . TYR A 1 195 ? 6.615 3.893 -3.369 1.00 70.19 195 TYR A O 1
ATOM 1621 N N . ALA A 1 196 ? 5.655 5.827 -3.967 1.00 68.00 196 ALA A N 1
ATOM 1622 C CA . ALA A 1 196 ? 6.838 6.316 -4.689 1.00 68.00 196 ALA A CA 1
ATOM 1623 C C . ALA A 1 196 ? 7.899 6.920 -3.753 1.00 68.00 196 ALA A C 1
ATOM 1625 O O . ALA A 1 196 ? 9.071 6.990 -4.124 1.00 68.00 196 ALA A O 1
ATOM 1626 N N . VAL A 1 197 ? 7.521 7.300 -2.528 1.00 69.06 197 VAL A N 1
ATOM 1627 C CA . VAL A 1 197 ? 8.444 7.895 -1.551 1.00 69.06 197 VAL A CA 1
ATOM 1628 C C . VAL A 1 197 ? 9.490 6.887 -1.077 1.00 69.06 197 VAL A C 1
ATOM 1630 O O . VAL A 1 197 ? 10.656 7.254 -0.979 1.00 69.06 197 VAL A O 1
ATOM 1633 N N . LEU A 1 198 ? 9.133 5.614 -0.852 1.00 59.34 198 LEU A N 1
ATOM 1634 C CA . LEU A 1 198 ? 10.105 4.607 -0.403 1.00 59.34 198 LEU A CA 1
ATOM 1635 C C . LEU A 1 198 ? 11.202 4.337 -1.456 1.00 59.34 198 LEU A C 1
ATOM 1637 O O . LEU A 1 198 ? 12.381 4.478 -1.117 1.00 59.34 198 LEU A O 1
ATOM 1641 N N . PRO A 1 199 ? 10.874 4.028 -2.733 1.00 60.28 199 PRO A N 1
ATOM 1642 C CA . PRO A 1 199 ? 11.873 3.898 -3.788 1.00 60.28 199 PRO A CA 1
ATOM 1643 C C . PRO A 1 199 ? 12.687 5.177 -3.975 1.00 60.28 199 PRO A C 1
ATOM 1645 O O . PRO A 1 199 ? 13.901 5.093 -4.135 1.00 60.28 199 PRO A O 1
ATOM 1648 N N . PHE A 1 200 ? 12.053 6.353 -3.902 1.00 66.62 200 PHE A N 1
ATOM 1649 C CA . PHE A 1 200 ? 12.741 7.635 -4.047 1.00 66.62 200 PHE A CA 1
ATOM 1650 C C . PHE A 1 200 ? 13.768 7.871 -2.932 1.00 66.62 200 PHE A C 1
ATOM 1652 O O . PHE A 1 200 ? 14.934 8.120 -3.228 1.00 66.62 200 PHE A O 1
ATOM 1659 N N . ILE A 1 201 ? 13.381 7.705 -1.664 1.00 63.88 201 ILE A N 1
ATOM 1660 C CA . ILE A 1 201 ? 14.291 7.821 -0.514 1.00 63.88 201 ILE A CA 1
ATOM 1661 C C . ILE A 1 201 ? 15.442 6.815 -0.647 1.00 63.88 201 ILE A C 1
ATOM 1663 O O . ILE A 1 201 ? 16.604 7.186 -0.491 1.00 63.88 201 ILE A O 1
ATOM 1667 N N . SER A 1 202 ? 15.140 5.562 -1.004 1.00 57.03 202 SER A N 1
ATOM 1668 C CA . SER A 1 202 ? 16.166 4.527 -1.184 1.00 57.03 202 SER A CA 1
ATOM 1669 C C . SER A 1 202 ? 17.119 4.798 -2.357 1.00 57.03 202 SER A C 1
ATOM 1671 O O . SER A 1 202 ? 18.272 4.380 -2.310 1.00 57.03 202 SER A O 1
ATOM 1673 N N . ALA A 1 203 ? 16.661 5.503 -3.397 1.00 60.84 203 ALA A N 1
ATOM 1674 C CA . ALA A 1 203 ? 17.456 5.823 -4.580 1.00 60.84 203 ALA A CA 1
ATOM 1675 C C . ALA A 1 203 ? 18.317 7.084 -4.406 1.00 60.84 203 ALA A C 1
ATOM 1677 O O . ALA A 1 203 ? 19.376 7.179 -5.026 1.00 60.84 203 ALA A O 1
ATOM 1678 N N . VAL A 1 204 ? 17.864 8.049 -3.599 1.00 62.75 204 VAL A N 1
ATOM 1679 C CA . VAL A 1 204 ? 18.572 9.318 -3.352 1.00 62.75 204 VAL A CA 1
ATOM 1680 C C . VAL A 1 204 ? 19.685 9.153 -2.315 1.00 62.75 204 VAL A C 1
ATOM 1682 O O . VAL A 1 204 ? 20.691 9.858 -2.370 1.00 62.75 204 VAL A O 1
ATOM 1685 N N . LEU A 1 205 ? 19.541 8.215 -1.379 1.00 58.38 205 LEU A N 1
ATOM 1686 C CA . LEU A 1 205 ? 20.505 8.044 -0.298 1.00 58.38 205 LEU A CA 1
ATOM 1687 C C . LEU A 1 205 ? 21.619 7.082 -0.690 1.00 58.38 205 LEU A C 1
ATOM 1689 O O . LEU A 1 205 ? 21.414 5.885 -0.880 1.00 58.38 205 LEU A O 1
ATOM 1693 N N . ILE A 1 206 ? 22.827 7.626 -0.792 1.00 47.91 206 ILE A N 1
ATOM 1694 C CA . ILE A 1 206 ? 24.045 6.870 -1.066 1.00 47.91 206 ILE A CA 1
ATOM 1695 C C . ILE A 1 206 ? 24.388 6.054 0.193 1.00 47.91 206 ILE A C 1
ATOM 1697 O O . ILE A 1 206 ? 24.664 6.620 1.246 1.00 47.91 206 ILE A O 1
ATOM 1701 N N . ALA A 1 207 ? 24.342 4.722 0.063 1.00 55.62 207 ALA A N 1
ATOM 1702 C CA . ALA A 1 207 ? 24.605 3.707 1.095 1.00 55.62 207 ALA A CA 1
ATOM 1703 C C . ALA A 1 207 ? 23.677 3.764 2.334 1.00 55.62 207 ALA A C 1
ATOM 1705 O O . ALA A 1 207 ? 24.120 4.089 3.439 1.00 55.62 207 ALA A O 1
ATOM 1706 N N . PRO A 1 208 ? 22.387 3.403 2.196 1.00 67.50 208 PRO A N 1
ATOM 1707 C CA . PRO A 1 208 ? 21.470 3.431 3.321 1.00 67.50 208 PRO A CA 1
ATOM 1708 C C . PRO A 1 208 ? 21.828 2.305 4.305 1.00 67.50 208 PRO A C 1
ATOM 1710 O O . PRO A 1 208 ? 21.804 1.119 3.969 1.00 67.50 208 PRO A O 1
ATOM 1713 N N . THR A 1 209 ? 22.190 2.672 5.536 1.00 76.81 209 THR A N 1
ATOM 1714 C CA . THR A 1 209 ? 22.436 1.689 6.599 1.00 76.81 209 THR A CA 1
ATOM 1715 C C . THR A 1 209 ? 21.147 0.912 6.906 1.00 76.81 209 THR A C 1
ATOM 1717 O O . THR A 1 209 ? 20.048 1.457 6.748 1.00 76.81 209 THR A O 1
ATOM 1720 N N . PRO A 1 210 ? 21.227 -0.342 7.397 1.00 77.06 210 PRO A N 1
ATOM 1721 C CA . PRO A 1 210 ? 20.037 -1.113 7.769 1.00 77.06 210 PRO A CA 1
ATOM 1722 C C . PRO A 1 210 ? 19.137 -0.375 8.766 1.00 77.06 210 PRO A C 1
ATOM 1724 O O . PRO A 1 210 ? 17.913 -0.446 8.673 1.00 77.06 210 PRO A O 1
ATOM 1727 N N . THR A 1 211 ? 19.738 0.384 9.686 1.00 83.00 211 THR A N 1
ATOM 1728 C CA . THR A 1 211 ? 19.026 1.239 10.640 1.00 83.00 211 THR A CA 1
ATOM 1729 C C . THR A 1 211 ? 18.217 2.314 9.927 1.00 83.00 211 THR A C 1
ATOM 1731 O O . THR A 1 211 ? 17.027 2.449 10.195 1.00 83.00 211 THR A O 1
ATOM 1734 N N . TYR A 1 212 ? 18.830 3.037 8.986 1.00 81.31 212 TYR A N 1
ATOM 1735 C CA . TYR A 1 212 ? 18.143 4.076 8.225 1.00 81.31 212 TYR A CA 1
ATOM 1736 C C . TYR A 1 212 ? 16.961 3.502 7.429 1.00 81.31 212 TYR A C 1
ATOM 1738 O O . TYR A 1 212 ? 15.841 3.992 7.558 1.00 81.31 212 TYR A O 1
ATOM 1746 N N . LEU A 1 213 ? 17.181 2.411 6.684 1.00 80.25 213 LEU A N 1
ATOM 1747 C CA . LEU A 1 213 ? 16.116 1.733 5.930 1.00 80.25 213 LEU A CA 1
ATOM 1748 C C . LEU A 1 213 ? 14.963 1.295 6.834 1.00 80.25 213 LEU A C 1
ATOM 1750 O O . LEU A 1 213 ? 13.801 1.408 6.454 1.00 80.25 213 LEU A O 1
ATOM 1754 N N . SER A 1 214 ? 15.277 0.825 8.041 1.00 84.62 214 SER A N 1
ATOM 1755 C CA . SER A 1 214 ? 14.270 0.400 9.015 1.00 84.62 214 SER A CA 1
ATOM 1756 C C . SER A 1 214 ? 13.447 1.573 9.540 1.00 84.62 214 SER A C 1
ATOM 1758 O O . SER A 1 214 ? 12.236 1.431 9.697 1.00 84.62 214 SER A O 1
ATOM 1760 N N . ILE A 1 215 ? 14.073 2.732 9.782 1.00 84.88 215 ILE A N 1
ATOM 1761 C CA . ILE A 1 215 ? 13.370 3.959 10.190 1.00 84.88 215 ILE A CA 1
ATOM 1762 C C . ILE A 1 215 ? 12.444 4.419 9.063 1.00 84.88 215 ILE A C 1
ATOM 1764 O O . ILE A 1 215 ? 11.258 4.648 9.301 1.00 84.88 215 ILE A O 1
ATOM 1768 N N . SER A 1 216 ? 12.954 4.503 7.831 1.00 81.81 216 SER A N 1
ATOM 1769 C CA . SER A 1 216 ? 12.146 4.892 6.673 1.00 81.81 216 SER A CA 1
ATOM 1770 C C . SER A 1 216 ? 10.977 3.934 6.452 1.00 81.81 216 SER A C 1
ATOM 1772 O O . SER A 1 216 ? 9.846 4.391 6.297 1.00 81.81 216 SER A O 1
ATOM 1774 N N . ASN A 1 217 ? 11.216 2.619 6.512 1.00 82.25 217 ASN A N 1
ATOM 1775 C CA . ASN A 1 217 ? 10.162 1.610 6.400 1.00 82.25 217 ASN A CA 1
ATOM 1776 C C . ASN A 1 217 ? 9.107 1.768 7.494 1.00 82.25 217 ASN A C 1
ATOM 1778 O O . ASN A 1 217 ? 7.918 1.709 7.194 1.00 82.25 217 ASN A O 1
ATOM 1782 N N . ALA A 1 218 ? 9.518 1.998 8.743 1.00 87.19 218 ALA A N 1
ATOM 1783 C CA . ALA A 1 218 ? 8.594 2.177 9.855 1.00 87.19 218 ALA A CA 1
ATOM 1784 C C . ALA A 1 218 ? 7.679 3.385 9.646 1.00 87.19 218 ALA A C 1
ATOM 1786 O O . ALA A 1 218 ? 6.458 3.249 9.698 1.00 87.19 218 ALA A O 1
ATOM 1787 N N . VAL A 1 219 ? 8.257 4.548 9.337 1.00 84.88 219 VAL A N 1
ATOM 1788 C CA . VAL A 1 219 ? 7.493 5.777 9.078 1.00 84.88 219 VAL A CA 1
ATOM 1789 C C . VAL A 1 219 ? 6.523 5.576 7.914 1.00 84.88 219 VAL A C 1
ATOM 1791 O O . VAL A 1 219 ? 5.343 5.907 8.019 1.00 84.88 219 VAL A O 1
ATOM 1794 N N . LEU A 1 220 ? 6.994 4.981 6.819 1.00 83.81 220 LEU A N 1
ATOM 1795 C CA . LEU A 1 220 ? 6.181 4.793 5.621 1.00 83.81 220 LEU A CA 1
ATOM 1796 C C . LEU A 1 220 ? 5.092 3.743 5.804 1.00 83.81 220 LEU A C 1
ATOM 1798 O O . LEU A 1 220 ? 3.998 3.938 5.287 1.00 83.81 220 LEU A O 1
ATOM 1802 N N . THR A 1 221 ? 5.338 2.694 6.588 1.00 85.44 221 THR A N 1
ATOM 1803 C CA . THR A 1 221 ? 4.317 1.698 6.947 1.00 85.44 221 THR A CA 1
ATOM 1804 C C . THR A 1 221 ? 3.162 2.356 7.695 1.00 85.44 221 THR A C 1
ATOM 1806 O O . THR A 1 221 ? 2.000 2.098 7.385 1.00 85.44 221 THR A O 1
ATOM 1809 N N . ILE A 1 222 ? 3.460 3.256 8.636 1.00 89.12 222 ILE A N 1
ATOM 1810 C CA . ILE A 1 222 ? 2.429 3.986 9.381 1.00 89.12 222 ILE A CA 1
ATOM 1811 C C . ILE A 1 222 ? 1.652 4.940 8.475 1.00 89.12 222 ILE A C 1
ATOM 1813 O O . ILE A 1 222 ? 0.421 4.941 8.508 1.00 89.12 222 ILE A O 1
ATOM 1817 N N . ILE A 1 223 ? 2.345 5.704 7.628 1.00 86.19 223 ILE A N 1
ATOM 1818 C CA . ILE A 1 223 ? 1.692 6.597 6.661 1.00 86.19 223 ILE A CA 1
ATOM 1819 C C . ILE A 1 223 ? 0.786 5.785 5.724 1.00 86.19 223 ILE A C 1
ATOM 1821 O O . ILE A 1 223 ? -0.379 6.137 5.549 1.00 86.19 223 ILE A O 1
ATOM 1825 N N . GLN A 1 224 ? 1.283 4.674 5.173 1.00 84.94 224 GLN A N 1
ATOM 1826 C CA . GLN A 1 224 ? 0.519 3.764 4.314 1.00 84.94 224 GLN A CA 1
ATOM 1827 C C . GLN A 1 224 ? -0.736 3.256 5.010 1.00 84.94 224 GLN A C 1
ATOM 1829 O O . GLN A 1 224 ? -1.823 3.332 4.444 1.00 84.94 224 GLN A O 1
ATOM 1834 N N . LEU A 1 225 ? -0.600 2.782 6.245 1.00 87.44 225 LEU A N 1
ATOM 1835 C CA . LEU A 1 225 ? -1.717 2.267 7.023 1.00 87.44 225 LEU A CA 1
ATOM 1836 C C . LEU A 1 225 ? -2.806 3.303 7.251 1.00 87.44 225 LEU A C 1
ATOM 1838 O O . LEU A 1 225 ? -3.974 3.044 6.956 1.00 87.44 225 LEU A O 1
ATOM 1842 N N . VAL A 1 226 ? -2.419 4.474 7.755 1.00 89.44 226 VAL A N 1
ATOM 1843 C CA . VAL A 1 226 ? -3.365 5.548 8.061 1.00 89.44 226 VAL A CA 1
ATOM 1844 C C . VAL A 1 226 ? -4.081 5.984 6.792 1.00 89.44 226 VAL A C 1
ATOM 1846 O O . VAL A 1 226 ? -5.309 6.019 6.773 1.00 89.44 226 VAL A O 1
ATOM 1849 N N . PHE A 1 227 ? -3.342 6.254 5.715 1.00 88.50 227 PHE A N 1
ATOM 1850 C CA . PHE A 1 227 ? -3.944 6.677 4.456 1.00 88.50 227 PHE A CA 1
ATOM 1851 C C . PHE A 1 227 ? -4.860 5.598 3.872 1.00 88.50 227 PHE A C 1
ATOM 1853 O O . PHE A 1 227 ? -5.959 5.930 3.441 1.00 88.50 227 PHE A O 1
ATOM 1860 N N . CYS A 1 228 ? -4.470 4.321 3.891 1.00 86.62 228 CYS A N 1
ATOM 1861 C CA . CYS A 1 228 ? -5.308 3.233 3.384 1.00 86.62 228 CYS A CA 1
ATOM 1862 C C . CYS A 1 228 ? -6.622 3.096 4.164 1.00 86.62 228 CYS A C 1
ATOM 1864 O O . CYS A 1 228 ? -7.687 3.033 3.549 1.00 86.62 228 CYS A O 1
ATOM 1866 N N . ILE A 1 229 ? -6.577 3.091 5.499 1.00 89.31 229 ILE A N 1
ATOM 1867 C CA . ILE A 1 229 ? -7.785 2.955 6.328 1.00 89.31 229 ILE A CA 1
ATOM 1868 C C . ILE A 1 229 ? -8.673 4.196 6.229 1.00 89.31 229 ILE A C 1
ATOM 1870 O O . ILE A 1 229 ? -9.891 4.090 6.120 1.00 89.31 229 ILE A O 1
ATOM 1874 N N . ARG A 1 230 ? -8.084 5.390 6.210 1.00 90.69 230 ARG A N 1
ATOM 1875 C CA . ARG A 1 230 ? -8.845 6.637 6.073 1.00 90.69 230 ARG A CA 1
ATOM 1876 C C . ARG A 1 230 ? -9.462 6.779 4.686 1.00 90.69 230 ARG A C 1
ATOM 1878 O O . ARG A 1 230 ? -10.554 7.326 4.552 1.00 90.69 230 ARG A O 1
ATOM 1885 N N . LEU A 1 231 ? -8.794 6.255 3.658 1.00 89.06 231 LEU A N 1
ATOM 1886 C CA . LEU A 1 231 ? -9.351 6.170 2.314 1.00 89.06 231 LEU A CA 1
ATOM 1887 C C . LEU A 1 231 ? -10.503 5.160 2.271 1.00 89.06 231 LEU A C 1
ATOM 1889 O O . LEU A 1 231 ? -11.509 5.436 1.625 1.00 89.06 231 LEU A O 1
ATOM 1893 N N . TYR A 1 232 ? -10.400 4.037 2.992 1.00 89.06 232 TYR A N 1
ATOM 1894 C CA . TYR A 1 232 ? -11.524 3.116 3.181 1.00 89.06 232 TYR A CA 1
ATOM 1895 C C . TYR A 1 232 ? -12.704 3.826 3.856 1.00 89.06 232 TYR A C 1
ATOM 1897 O O . TYR A 1 232 ? -13.806 3.816 3.311 1.00 89.06 232 TYR A O 1
ATOM 1905 N N . ASP A 1 233 ? -12.472 4.515 4.977 1.00 89.81 233 ASP A N 1
ATOM 1906 C CA . ASP A 1 233 ? -13.509 5.262 5.697 1.00 89.81 233 ASP A CA 1
ATOM 1907 C C . ASP A 1 233 ? -14.213 6.282 4.792 1.00 89.81 233 ASP A C 1
ATOM 1909 O O . ASP A 1 233 ? -15.437 6.359 4.810 1.00 89.81 233 ASP A O 1
ATOM 1913 N N . PHE A 1 234 ? -13.474 7.004 3.945 1.00 89.50 234 PHE A N 1
ATOM 1914 C CA . PHE A 1 234 ? -14.056 7.958 2.996 1.00 89.50 234 PHE A CA 1
ATOM 1915 C C . PHE A 1 234 ? -15.096 7.319 2.059 1.00 89.50 234 PHE A C 1
ATOM 1917 O O . PHE A 1 234 ? -16.107 7.949 1.748 1.00 89.50 234 PHE A O 1
ATOM 1924 N N . PHE A 1 235 ? -14.861 6.084 1.603 1.00 87.31 235 PHE A N 1
ATOM 1925 C CA . PHE A 1 235 ? -15.754 5.384 0.673 1.00 87.31 235 PHE A CA 1
ATOM 1926 C C . PHE A 1 235 ? -16.825 4.524 1.355 1.00 87.31 235 PHE A C 1
ATOM 1928 O O . PHE A 1 235 ? -17.832 4.212 0.718 1.00 87.31 235 PHE A O 1
ATOM 1935 N N . TYR A 1 236 ? -16.604 4.101 2.601 1.00 84.00 236 TYR A N 1
ATOM 1936 C CA . TYR A 1 236 ? -17.450 3.115 3.282 1.00 84.00 236 TYR A CA 1
ATOM 1937 C C . TYR A 1 236 ? -18.238 3.648 4.474 1.00 84.00 236 TYR A C 1
ATOM 1939 O O . TYR A 1 236 ? -19.238 3.022 4.815 1.00 84.00 236 TYR A O 1
ATOM 1947 N N . LYS A 1 237 ? -17.820 4.752 5.098 1.00 80.62 237 LYS A N 1
ATOM 1948 C CA . LYS A 1 237 ? -18.642 5.463 6.085 1.00 80.62 237 LYS A CA 1
ATOM 1949 C C . LYS A 1 237 ? -19.484 6.493 5.346 1.00 80.62 237 LYS A C 1
ATOM 1951 O O . LYS A 1 237 ? -18.961 7.139 4.438 1.00 80.62 237 LYS A O 1
ATOM 1956 N N . ASP A 1 238 ? -20.758 6.612 5.700 1.00 59.19 238 ASP A N 1
ATOM 1957 C CA . ASP A 1 238 ? -21.670 7.617 5.141 1.00 59.19 238 ASP A CA 1
ATOM 1958 C C . ASP A 1 238 ? -21.338 9.020 5.654 1.00 59.19 238 ASP A C 1
ATOM 1960 O O . ASP A 1 238 ? -21.152 9.191 6.878 1.00 59.19 238 ASP A O 1
#

Radius of gyration: 20.15 Å; chains: 1; bounding box: 48×38×62 Å

Foldseek 3Di:
DQQEDDLVVLVVVLVVVCVVCVVVLVVLLVVLLVLLLCCVVPVVVPDPVNVVVSVVVVLVSLLVVLCVVLVHDSDCPDPLVVQLVVLVVQLVVLLVVLVVVVVVVLVVLVVCLVPVPVPVVVNCVSVVLSCCLPPPPVNVVVVVLVVLLSCCVSHQLSVLLSSCSSVVHNSDSVLSCVLCVVCSVVVSVSSCVLVVVLVVVVVPDDDQDSSNNSSVSSVSVSSVSSSSVSVSCSRPPD

Sequence (238 aa):
MAKKLNIKEFCADNLSFMAKNFVLLSLFGFASFIASFLSLKYVFKHQIGMMFLYTVFCYFFYYVFVSLYYEQKPIFTSKKLVNSLVKMFVVFALSLSAVIFGHLFFKLLKYMAQYLIGFPDIYDFLKNTYHFLNASRMGRFLLYIPMLFLLTFTFFIPGFSWISTINEGDASLWSAYSKTSGNYLKITAVLLLIYAVLPFISAVLIAPTPTYLSISNAVLTIIQLVFCIRLYDFFYKD